Protein AF-A0A182QW15-F1 (afdb_monomer)

Secondary structure (DSSP, 8-state):
-----------------S-------EEE-TTT--EEEHHHHHHHHHH-TT-EEE-TT----EEEHHHHHHHHTT-HHHHSGGG-------------------HHHHHHHHHHHHHHHHHHHHHHHHHHHHHHHHHHHHHHHHHHHHHHHHS-------------SSSSS-SSSTTTTTS-HHHHHHHHHHHHHHHHHHHHHHHHHHHHHHHHHHHHHHHHHHT-

Mean predicted aligned error: 21.64 Å

Radius of gyration: 32.63 Å; Cα contacts (8 Å, |Δi|>4): 74; chains: 1; bounding box: 70×58×100 Å

Nearest PDB structures (foldseek):
  3hcs-assembly1_A  TM=8.645E-01  e=3.065E-03  Homo sapiens

Organism: NCBI:txid69004

Structure (mmCIF, N/CA/C/O backbone):
data_AF-A0A182QW15-F1
#
_entry.id   AF-A0A182QW15-F1
#
loop_
_atom_site.group_PDB
_atom_site.id
_atom_site.type_symbol
_atom_site.label_atom_id
_atom_site.label_alt_id
_atom_site.label_comp_id
_atom_site.label_asym_id
_atom_site.label_entity_id
_atom_site.label_seq_id
_atom_site.pdbx_PDB_ins_code
_atom_site.Cartn_x
_atom_site.Cartn_y
_atom_site.Cartn_z
_atom_site.occupancy
_atom_site.B_iso_or_equiv
_atom_site.auth_seq_id
_atom_site.auth_comp_id
_atom_site.auth_asym_id
_atom_site.auth_atom_id
_atom_site.pdbx_PDB_model_num
ATOM 1 N N . LEU A 1 1 ? -34.050 8.308 -28.182 1.00 43.59 1 LEU A N 1
ATOM 2 C CA . LEU A 1 1 ? -34.387 6.881 -28.372 1.00 43.59 1 LEU A CA 1
ATOM 3 C C . LEU A 1 1 ? -33.187 6.231 -29.040 1.00 43.59 1 LEU A C 1
ATOM 5 O O . LEU A 1 1 ? -33.182 6.097 -30.246 1.00 43.59 1 LEU A O 1
ATOM 9 N N . GLU A 1 2 ? -32.155 5.918 -28.262 1.00 40.81 2 GLU A N 1
ATOM 10 C CA . GLU A 1 2 ? -31.030 5.077 -28.683 1.00 40.81 2 GLU A CA 1
ATOM 11 C C . GLU A 1 2 ? -30.568 4.335 -27.427 1.00 40.81 2 GLU A C 1
ATOM 13 O O . GLU A 1 2 ? -30.404 4.919 -26.355 1.00 40.81 2 GLU A O 1
ATOM 18 N N . THR A 1 3 ? -30.573 3.016 -27.539 1.00 41.28 3 THR A N 1
ATOM 19 C CA . THR A 1 3 ? -30.585 2.038 -26.456 1.00 41.28 3 THR A CA 1
ATOM 20 C C . THR A 1 3 ? -29.193 1.813 -25.883 1.00 41.28 3 THR A C 1
ATOM 22 O O . THR A 1 3 ? -28.244 1.563 -26.619 1.00 41.28 3 THR A O 1
ATOM 25 N N . MET A 1 4 ? -29.091 1.854 -24.553 1.00 36.53 4 MET A N 1
ATOM 26 C CA . MET A 1 4 ? -27.921 1.393 -23.813 1.00 36.53 4 MET A CA 1
ATOM 27 C C . MET A 1 4 ? -27.822 -0.132 -23.900 1.00 36.53 4 MET A C 1
ATOM 29 O O . MET A 1 4 ? -28.670 -0.843 -23.364 1.00 36.53 4 MET A O 1
ATOM 33 N N . GLU A 1 5 ? -26.780 -0.634 -24.555 1.00 36.78 5 GLU A N 1
ATOM 34 C CA . GLU A 1 5 ? -26.415 -2.047 -24.508 1.00 36.78 5 GLU A CA 1
ATOM 35 C C . GLU A 1 5 ? -25.713 -2.339 -23.177 1.00 36.78 5 GLU A C 1
ATOM 37 O O . GLU A 1 5 ? -24.543 -2.022 -22.954 1.00 36.78 5 GLU A O 1
ATOM 42 N N . THR A 1 6 ? -26.456 -2.932 -22.248 1.00 36.84 6 THR A N 1
ATOM 43 C CA . THR A 1 6 ? -25.911 -3.500 -21.016 1.00 36.84 6 THR A CA 1
ATOM 44 C C . THR A 1 6 ? -25.122 -4.765 -21.345 1.00 36.84 6 THR A C 1
ATOM 46 O O . THR A 1 6 ? -25.703 -5.818 -21.612 1.00 36.84 6 THR A O 1
ATOM 49 N N . SER A 1 7 ? -23.793 -4.658 -21.300 1.00 36.75 7 SER A N 1
ATOM 50 C CA . SER A 1 7 ? -22.865 -5.791 -21.337 1.00 36.75 7 SER A CA 1
ATOM 51 C C . SER A 1 7 ? -23.096 -6.682 -20.112 1.00 36.75 7 SER A C 1
ATOM 53 O O . SER A 1 7 ? -22.694 -6.370 -18.989 1.00 36.75 7 SER A O 1
ATOM 55 N N . THR A 1 8 ? -23.807 -7.784 -20.326 1.00 37.28 8 THR A N 1
ATOM 56 C CA . THR A 1 8 ? -24.027 -8.840 -19.341 1.00 37.28 8 THR A CA 1
ATOM 57 C C . THR A 1 8 ? -22.783 -9.722 -19.296 1.00 37.28 8 THR A C 1
ATOM 59 O O . THR A 1 8 ? -22.543 -10.560 -20.163 1.00 37.28 8 THR A O 1
ATOM 62 N N . HIS A 1 9 ? -21.952 -9.535 -18.270 1.00 43.28 9 HIS A N 1
ATOM 63 C CA . HIS A 1 9 ? -20.885 -10.482 -17.969 1.00 43.28 9 HIS A CA 1
ATOM 64 C C . HIS A 1 9 ? -21.505 -11.798 -17.482 1.00 43.28 9 HIS A C 1
ATOM 66 O O . HIS A 1 9 ? -21.965 -11.910 -16.347 1.00 43.28 9 HIS A O 1
ATOM 72 N N . ASN A 1 10 ? -21.522 -12.786 -18.378 1.00 37.72 10 ASN A N 1
ATOM 73 C CA . ASN A 1 10 ? -21.814 -14.186 -18.090 1.00 37.72 10 ASN A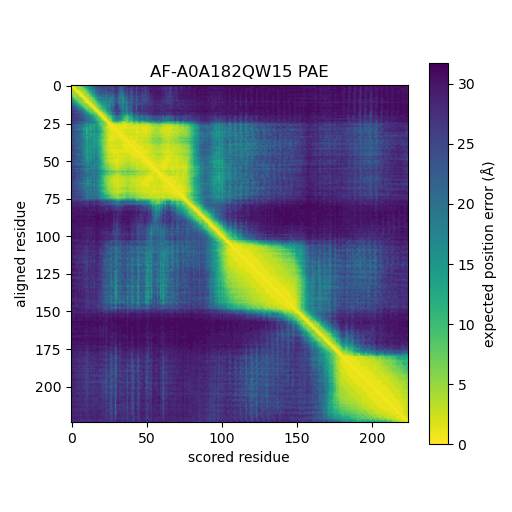 CA 1
ATOM 74 C C . ASN A 1 10 ? -20.911 -14.689 -16.954 1.00 37.72 10 ASN A C 1
ATOM 76 O O . ASN A 1 10 ? -19.707 -14.861 -17.140 1.00 37.72 10 ASN A O 1
ATOM 80 N N . ILE A 1 11 ? -21.502 -14.953 -15.791 1.00 40.12 11 ILE A N 1
ATOM 81 C CA . ILE A 1 11 ? -20.889 -15.751 -14.727 1.00 40.12 11 ILE A CA 1
ATOM 82 C C . ILE A 1 11 ? -21.159 -17.223 -15.080 1.00 40.12 11 ILE A C 1
ATOM 84 O O . ILE A 1 11 ? -22.330 -17.612 -15.130 1.00 40.12 11 ILE A O 1
ATOM 88 N N . PRO A 1 12 ? -20.140 -18.066 -15.335 1.00 45.94 12 PRO A N 1
ATOM 89 C CA . PRO A 1 12 ? -20.365 -19.479 -15.613 1.00 45.94 12 PRO A CA 1
ATOM 90 C C . PRO A 1 12 ? -20.886 -20.188 -14.358 1.00 45.94 12 PRO A C 1
ATOM 92 O O . PRO A 1 12 ? -20.160 -20.399 -13.388 1.00 45.94 12 PRO A O 1
ATOM 95 N N . SER A 1 13 ? -22.164 -20.562 -14.381 1.00 44.56 13 SER A N 1
ATOM 96 C CA . SER A 1 13 ? -22.785 -21.419 -13.375 1.00 44.56 13 SER A CA 1
ATOM 97 C C . SER A 1 13 ? -22.415 -22.875 -13.677 1.00 44.56 13 SER A C 1
ATOM 99 O O . SER A 1 13 ? -23.042 -23.527 -14.513 1.00 44.56 13 SER A O 1
ATOM 101 N N . HIS A 1 14 ? -21.352 -23.384 -13.047 1.00 56.25 14 HIS A N 1
ATOM 102 C CA . HIS A 1 14 ? -21.016 -24.805 -13.121 1.00 56.25 14 HIS A CA 1
ATOM 103 C C . HIS A 1 14 ? -21.734 -25.594 -12.024 1.00 56.25 14 HIS A C 1
ATOM 105 O O . HIS A 1 14 ? -21.627 -25.306 -10.833 1.00 56.25 14 HIS A O 1
ATOM 111 N N . ARG A 1 15 ? -22.488 -26.594 -12.496 1.00 41.44 15 ARG A N 1
ATOM 112 C CA . ARG A 1 15 ? -23.269 -27.576 -11.743 1.00 41.44 15 ARG A CA 1
ATOM 113 C C . ARG A 1 15 ? -22.432 -28.241 -10.651 1.00 41.44 15 ARG A C 1
ATOM 115 O O . ARG A 1 15 ? -21.338 -28.733 -10.908 1.00 41.44 15 ARG A O 1
ATOM 122 N N . LEU A 1 16 ? -23.016 -28.301 -9.459 1.00 52.97 16 LEU A N 1
ATOM 123 C CA . LEU A 1 16 ? -22.578 -29.135 -8.349 1.00 52.97 16 LEU A CA 1
ATOM 124 C C . LEU A 1 16 ? -22.735 -30.610 -8.749 1.00 52.97 16 LEU A C 1
ATOM 126 O O . LEU A 1 16 ? -23.851 -31.078 -8.968 1.00 52.97 16 LEU A O 1
ATOM 130 N N . SER A 1 17 ? -21.616 -31.321 -8.854 1.00 44.78 17 SER A N 1
ATOM 131 C CA . SER A 1 17 ? -21.550 -32.783 -8.905 1.00 44.78 17 SER A CA 1
ATOM 132 C C . SER A 1 17 ? -20.588 -33.271 -7.824 1.00 44.78 17 SER A C 1
ATOM 134 O O . SER A 1 17 ? -19.537 -32.666 -7.604 1.00 44.78 17 SER A O 1
ATOM 136 N N . ASP A 1 18 ? -21.004 -34.337 -7.151 1.00 49.22 18 ASP A N 1
ATOM 137 C CA . ASP A 1 18 ? -20.510 -34.869 -5.884 1.00 49.22 18 ASP A CA 1
ATOM 138 C C . ASP A 1 18 ? -18.988 -35.050 -5.760 1.00 49.22 18 ASP A C 1
ATOM 140 O O . ASP A 1 18 ? -18.319 -35.573 -6.649 1.00 49.22 18 ASP A O 1
ATOM 144 N N . GLY A 1 19 ? -18.458 -34.657 -4.591 1.00 48.75 19 GLY A N 1
ATOM 145 C CA . GLY A 1 19 ? -17.054 -34.828 -4.193 1.00 48.75 19 GLY A CA 1
ATOM 146 C C . GLY A 1 19 ? -16.368 -33.528 -3.765 1.00 48.75 19 GLY A C 1
ATOM 147 O O . GLY A 1 19 ? -15.362 -33.129 -4.349 1.00 48.75 19 GLY A O 1
ATOM 148 N N . CYS A 1 20 ? -16.905 -32.836 -2.754 1.00 46.22 20 CYS A N 1
ATOM 149 C CA . CYS A 1 20 ? -16.480 -31.487 -2.363 1.00 46.22 20 CYS A CA 1
ATOM 150 C C . CYS A 1 20 ? -15.097 -31.453 -1.667 1.00 46.22 20 CYS A C 1
ATOM 152 O O . CYS A 1 20 ? -14.990 -31.267 -0.456 1.00 46.22 20 CYS A O 1
ATOM 154 N N . ARG A 1 21 ? -14.008 -31.593 -2.435 1.00 50.50 21 ARG A N 1
ATOM 155 C CA . ARG A 1 21 ? -12.741 -30.916 -2.116 1.00 50.50 21 ARG A CA 1
ATOM 156 C C . ARG A 1 21 ? -12.822 -29.530 -2.731 1.00 50.50 21 ARG A C 1
ATOM 158 O O . ARG A 1 21 ? -12.632 -29.373 -3.934 1.00 50.50 21 ARG A O 1
ATOM 165 N N . VAL A 1 22 ? -13.122 -28.533 -1.909 1.00 56.75 22 VAL A N 1
ATOM 166 C CA . VAL A 1 22 ? -13.178 -27.142 -2.348 1.00 56.75 22 VAL A CA 1
ATOM 167 C C . VAL A 1 22 ? -11.775 -26.707 -2.797 1.00 56.75 22 VAL A C 1
ATOM 169 O O . VAL A 1 22 ? -10.929 -26.361 -1.975 1.00 56.75 22 VAL A O 1
ATOM 172 N N . LYS A 1 23 ? -11.487 -26.746 -4.102 1.00 60.97 23 LYS A N 1
ATOM 173 C CA . LYS A 1 23 ? -10.290 -26.107 -4.665 1.00 60.97 23 LYS A CA 1
ATOM 174 C C . LYS A 1 23 ? -10.562 -24.606 -4.785 1.00 60.97 23 LYS A C 1
ATOM 176 O O . LYS A 1 23 ? -10.898 -24.109 -5.850 1.00 60.97 23 LYS A O 1
ATOM 181 N N . LEU A 1 24 ? -10.440 -23.907 -3.659 1.00 62.19 24 LEU A N 1
ATOM 182 C CA . LEU A 1 24 ? -10.554 -22.446 -3.515 1.00 62.19 24 LEU A CA 1
ATOM 183 C C . LEU A 1 24 ? -9.311 -21.680 -4.015 1.00 62.19 24 LEU A C 1
ATOM 185 O O . LEU A 1 24 ? -9.082 -20.551 -3.603 1.00 62.19 24 LEU A O 1
ATOM 189 N N . SER A 1 25 ? -8.477 -22.257 -4.880 1.00 79.62 25 SER A N 1
ATOM 190 C CA . SER A 1 25 ? -7.201 -21.641 -5.278 1.00 79.62 25 SER A CA 1
ATOM 191 C C . SER A 1 25 ? -7.318 -20.761 -6.528 1.00 79.62 25 SER A C 1
ATOM 193 O O . SER A 1 25 ? -6.382 -20.710 -7.326 1.00 79.62 25 SER A O 1
ATOM 195 N N . GLN A 1 26 ? -8.473 -20.125 -6.746 1.00 88.62 26 GLN A N 1
ATOM 196 C CA . GLN A 1 26 ? -8.621 -19.124 -7.801 1.00 88.62 26 GLN A CA 1
ATOM 197 C C . GLN A 1 26 ? -8.432 -17.727 -7.219 1.00 88.62 26 GLN A C 1
ATOM 199 O O . GLN A 1 26 ? -9.054 -17.358 -6.224 1.00 88.62 26 GLN A O 1
ATOM 204 N N . ILE A 1 27 ? -7.564 -16.953 -7.858 1.00 93.12 27 ILE A N 1
ATOM 205 C CA . ILE A 1 27 ? -7.176 -15.603 -7.465 1.00 93.12 27 ILE A CA 1
ATOM 206 C C . ILE A 1 27 ? -7.552 -14.661 -8.611 1.00 93.12 27 ILE A C 1
ATOM 208 O O . ILE A 1 27 ? -7.305 -14.950 -9.784 1.00 93.12 27 ILE A O 1
ATOM 212 N N . SER A 1 28 ? -8.159 -13.521 -8.286 1.00 94.69 28 SER A N 1
ATOM 213 C CA . SER A 1 28 ? -8.429 -12.467 -9.264 1.00 94.69 28 SER A CA 1
ATOM 214 C C . SER A 1 28 ? -7.183 -11.606 -9.485 1.00 94.69 28 SER A C 1
ATOM 216 O O . SER A 1 28 ? -6.588 -11.117 -8.521 1.00 94.69 28 SER A O 1
ATOM 218 N N . CYS A 1 29 ? -6.821 -11.337 -10.736 1.00 95.81 29 CYS A N 1
ATOM 219 C CA . CYS A 1 29 ? -5.790 -10.357 -11.055 1.00 95.81 29 CYS A CA 1
ATOM 220 C C . CYS A 1 29 ? -6.224 -8.955 -10.605 1.00 95.81 29 CYS A C 1
ATOM 222 O O . CYS A 1 29 ? -7.269 -8.458 -11.018 1.00 95.81 29 CYS A O 1
ATOM 224 N N . TYR A 1 30 ? -5.381 -8.275 -9.829 1.00 95.69 30 TYR A N 1
ATOM 225 C CA . TYR A 1 30 ? -5.651 -6.918 -9.343 1.00 95.69 30 TYR A CA 1
ATOM 226 C C . TYR A 1 30 ? -5.560 -5.831 -10.431 1.00 95.69 30 TYR A C 1
ATOM 228 O O . TYR A 1 30 ? -5.934 -4.690 -10.178 1.00 95.69 30 TYR A O 1
ATOM 236 N N . LEU A 1 31 ? -5.059 -6.164 -11.628 1.00 95.25 31 LEU A N 1
ATOM 237 C CA . LEU A 1 31 ? -4.937 -5.234 -12.758 1.00 95.25 31 LEU A CA 1
ATOM 238 C C . LEU A 1 31 ? -6.118 -5.331 -13.730 1.00 95.25 31 LEU A C 1
ATOM 240 O O . LEU A 1 31 ? -6.631 -4.307 -14.163 1.00 95.25 31 LEU A O 1
ATOM 244 N N . CYS A 1 32 ? -6.532 -6.550 -14.093 1.00 95.75 32 CYS A N 1
ATOM 245 C CA . CYS A 1 32 ? -7.551 -6.778 -15.127 1.00 95.75 32 CYS A CA 1
ATOM 246 C C . CYS A 1 32 ? -8.800 -7.529 -14.643 1.00 95.75 32 CYS A C 1
ATOM 248 O O . CYS A 1 32 ? -9.675 -7.830 -15.450 1.00 95.75 32 CYS A O 1
ATOM 250 N N . SER A 1 33 ? -8.868 -7.879 -13.355 1.00 95.56 33 SER A N 1
ATOM 251 C CA . SER A 1 33 ? -9.986 -8.606 -12.732 1.00 95.56 33 SER A CA 1
ATOM 252 C C . SER A 1 33 ? -10.291 -9.993 -13.317 1.00 95.56 33 SER A C 1
ATOM 254 O O . SER A 1 33 ? -11.286 -10.607 -12.937 1.00 95.56 33 SER A O 1
ATOM 256 N N . ALA A 1 34 ? -9.438 -10.530 -14.196 1.00 93.31 34 ALA A N 1
ATOM 257 C CA . ALA A 1 34 ? -9.536 -11.915 -14.647 1.00 93.31 34 ALA A CA 1
ATOM 258 C C . ALA A 1 34 ? -9.293 -12.879 -13.476 1.00 93.31 34 ALA A C 1
ATOM 260 O O . ALA A 1 34 ? -8.437 -12.619 -12.633 1.00 93.31 34 ALA A O 1
ATOM 261 N N . TRP A 1 35 ? -10.018 -13.994 -13.437 1.00 94.69 35 TRP A N 1
ATOM 262 C CA . TRP A 1 35 ? -9.820 -15.065 -12.458 1.00 94.69 35 TRP A CA 1
ATOM 263 C C . TRP A 1 35 ? -8.870 -16.121 -13.026 1.00 94.69 35 TRP A C 1
ATOM 265 O O . TRP A 1 35 ? -8.999 -16.504 -14.189 1.00 94.69 35 TRP A O 1
ATOM 275 N N . MET A 1 36 ? -7.909 -16.577 -12.226 1.00 94.75 36 MET A N 1
ATOM 276 C CA . MET A 1 36 ? -6.924 -17.591 -12.620 1.00 94.75 36 MET A CA 1
ATOM 277 C C . MET A 1 36 ? -6.519 -18.465 -11.440 1.00 94.75 36 MET A C 1
ATOM 279 O O . MET A 1 36 ? -6.704 -18.083 -10.287 1.00 94.75 36 MET A O 1
ATOM 283 N N . ASP A 1 37 ? -5.948 -19.629 -11.732 1.00 94.50 37 ASP A N 1
ATOM 284 C CA . ASP A 1 37 ? -5.376 -20.488 -10.702 1.00 94.50 37 ASP A CA 1
ATOM 285 C C . ASP A 1 37 ? -4.124 -19.839 -10.094 1.00 94.50 37 ASP A C 1
ATOM 287 O O . ASP A 1 37 ? -3.359 -19.167 -10.785 1.00 94.50 37 ASP A O 1
ATOM 291 N N . GLU A 1 38 ? -3.869 -20.101 -8.812 1.00 92.00 38 GLU A N 1
ATOM 292 C CA . GLU A 1 38 ? -2.704 -19.597 -8.067 1.00 92.00 38 GLU A CA 1
ATOM 293 C C . GLU A 1 38 ? -1.363 -19.812 -8.796 1.00 92.00 38 GLU A C 1
ATOM 295 O O . GLU A 1 38 ? -0.534 -18.906 -8.859 1.00 92.00 38 GLU A O 1
ATOM 300 N N . LYS A 1 39 ? -1.184 -20.973 -9.439 1.00 93.19 39 LYS A N 1
ATOM 301 C CA . LYS A 1 39 ? 0.007 -21.315 -10.243 1.00 93.19 39 LYS A CA 1
ATOM 302 C C . LYS A 1 39 ? 0.207 -20.424 -11.480 1.00 93.19 39 LYS A C 1
ATOM 304 O O . LYS A 1 39 ? 1.328 -20.293 -11.963 1.00 93.19 39 LYS A O 1
ATOM 309 N N . ASP A 1 40 ? -0.870 -19.841 -12.001 1.00 94.88 40 ASP A N 1
ATOM 310 C CA . ASP A 1 40 ? -0.872 -19.062 -13.240 1.00 94.88 40 ASP A CA 1
ATOM 311 C C . ASP A 1 40 ? -0.833 -17.549 -12.976 1.00 94.88 40 ASP A C 1
ATOM 313 O O . ASP A 1 40 ? -0.613 -16.778 -13.912 1.00 94.88 40 ASP A O 1
ATOM 317 N N . VAL A 1 41 ? -0.988 -17.114 -11.715 1.00 94.31 41 VAL A N 1
ATOM 318 C CA . VAL A 1 41 ? -0.987 -15.692 -11.325 1.00 94.31 41 VAL A CA 1
ATOM 319 C C . VAL A 1 41 ? 0.296 -14.995 -11.763 1.00 94.31 41 VAL A C 1
ATOM 321 O O . VAL A 1 41 ? 0.232 -13.954 -12.411 1.00 94.31 41 VAL A O 1
ATOM 324 N N . GLU A 1 42 ? 1.460 -15.575 -11.473 1.00 95.50 42 GLU A N 1
ATOM 325 C CA . GLU A 1 42 ? 2.754 -14.967 -11.808 1.00 95.50 42 GLU A CA 1
ATOM 326 C C . GLU A 1 42 ? 2.924 -14.811 -13.329 1.00 95.50 42 GLU A C 1
ATOM 328 O O . GLU A 1 42 ? 3.214 -13.727 -13.842 1.00 95.50 42 GLU A O 1
ATOM 333 N N . LYS A 1 43 ? 2.622 -15.875 -14.083 1.00 96.56 43 LYS A N 1
ATOM 334 C CA . LYS A 1 43 ? 2.668 -15.872 -15.553 1.00 96.56 43 LYS A CA 1
ATOM 335 C C . LYS A 1 43 ? 1.686 -14.861 -16.154 1.00 96.56 43 LYS A C 1
ATOM 337 O O . LYS A 1 43 ? 1.992 -14.194 -17.151 1.00 96.56 43 LYS A O 1
ATOM 342 N N . HIS A 1 44 ? 0.506 -14.729 -15.554 1.00 96.62 44 HIS A N 1
ATOM 343 C CA . HIS A 1 44 ? -0.464 -13.724 -15.953 1.00 96.62 44 HIS A CA 1
ATOM 344 C C . HIS A 1 44 ? 0.043 -12.311 -15.663 1.00 96.62 44 HIS A C 1
ATOM 346 O O . HIS A 1 44 ? -0.029 -11.475 -16.555 1.00 96.62 44 HIS A O 1
ATOM 352 N N . LEU A 1 45 ? 0.582 -12.018 -14.474 1.00 95.31 45 LEU A N 1
ATOM 353 C CA . LEU A 1 45 ? 1.081 -10.677 -14.134 1.00 95.31 45 LEU A CA 1
ATOM 354 C C . LEU A 1 45 ? 2.187 -10.222 -15.092 1.00 95.31 45 LEU A C 1
ATOM 356 O O . LEU A 1 45 ? 2.157 -9.085 -15.571 1.00 95.31 45 LEU A O 1
ATOM 360 N N . GLN A 1 46 ? 3.080 -11.135 -15.479 1.00 95.06 46 GLN A N 1
ATOM 361 C CA . GLN A 1 46 ? 4.127 -10.863 -16.466 1.00 95.06 46 GLN A CA 1
ATOM 362 C C . GLN A 1 46 ? 3.563 -10.468 -17.837 1.00 95.06 46 GLN A C 1
ATOM 364 O O . GLN A 1 46 ? 4.119 -9.590 -18.496 1.00 95.06 46 GLN A O 1
ATOM 369 N N . SER A 1 47 ? 2.428 -11.041 -18.251 1.00 94.69 47 SER A N 1
ATOM 370 C CA . SER A 1 47 ? 1.810 -10.847 -19.576 1.00 94.69 47 SER A CA 1
ATOM 371 C C . SER A 1 47 ? 0.498 -10.042 -19.561 1.00 94.69 47 SER A C 1
ATOM 373 O O . SER A 1 47 ? -0.113 -9.821 -20.609 1.00 94.69 47 SER A O 1
ATOM 375 N N . CYS A 1 48 ? 0.097 -9.517 -18.399 1.00 96.94 48 CYS A N 1
ATOM 376 C CA . CYS A 1 48 ? -1.171 -8.823 -18.207 1.00 96.94 48 CYS A CA 1
ATOM 377 C C . CYS A 1 48 ? -1.280 -7.601 -19.127 1.00 96.94 48 CYS A C 1
ATOM 379 O O . CYS A 1 48 ? -0.367 -6.777 -19.225 1.00 96.94 48 CYS A O 1
ATOM 381 N N . ARG A 1 49 ? -2.413 -7.482 -19.817 1.00 95.31 49 ARG A N 1
ATOM 382 C CA . ARG A 1 49 ? -2.672 -6.417 -20.797 1.00 95.31 49 ARG A CA 1
ATOM 383 C C . ARG A 1 49 ? -2.873 -5.042 -20.158 1.00 95.31 49 ARG A C 1
ATOM 385 O O . ARG A 1 49 ? -2.564 -4.034 -20.788 1.00 95.31 49 ARG A O 1
ATOM 392 N N . GLU A 1 50 ? -3.346 -5.024 -18.915 1.00 96.62 50 GLU A N 1
ATOM 393 C CA . GLU A 1 50 ? -3.584 -3.809 -18.124 1.00 96.62 50 GLU A CA 1
ATOM 394 C C . GLU A 1 50 ? -2.346 -3.358 -17.334 1.00 96.62 50 GLU A C 1
ATOM 396 O O . GLU A 1 50 ? -2.350 -2.292 -16.720 1.00 96.62 50 GLU A O 1
ATOM 401 N N . HIS A 1 51 ? -1.261 -4.142 -17.350 1.00 95.56 51 HIS A N 1
ATOM 402 C CA . HIS A 1 51 ? -0.005 -3.735 -16.732 1.00 95.56 51 HIS A CA 1
ATOM 403 C C . HIS A 1 51 ? 0.532 -2.467 -17.408 1.00 95.56 51 HIS A C 1
ATOM 405 O O . HIS A 1 51 ? 0.660 -2.420 -18.635 1.00 95.56 51 HIS A O 1
ATOM 411 N N . ARG A 1 52 ? 0.832 -1.438 -16.607 1.00 94.62 52 ARG A N 1
ATOM 412 C CA . ARG A 1 52 ? 1.361 -0.159 -17.09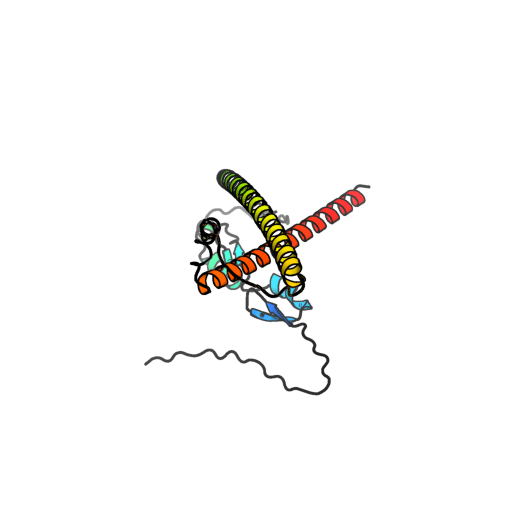0 1.00 94.62 52 ARG A CA 1
ATOM 413 C C . ARG A 1 52 ? 2.878 -0.213 -17.181 1.00 94.62 52 ARG A C 1
ATOM 415 O O . ARG A 1 52 ? 3.547 -0.464 -16.185 1.00 94.62 52 ARG A O 1
ATOM 422 N N . THR A 1 53 ? 3.405 0.086 -18.359 1.00 93.00 53 THR A N 1
ATOM 423 C CA . THR A 1 53 ? 4.842 0.176 -18.623 1.00 93.00 53 THR A CA 1
ATOM 424 C C . THR A 1 53 ? 5.206 1.577 -19.088 1.00 93.00 53 THR A C 1
ATOM 426 O O . THR A 1 53 ? 4.377 2.291 -19.656 1.00 93.00 53 THR A O 1
ATOM 429 N N . VAL A 1 54 ? 6.456 1.973 -18.864 1.00 91.19 54 VAL A N 1
ATOM 430 C CA . VAL A 1 54 ? 6.994 3.228 -19.401 1.00 91.19 54 VAL A CA 1
ATOM 431 C C . VAL A 1 54 ? 7.101 3.118 -20.924 1.00 91.19 54 VAL A C 1
ATOM 433 O O . VAL A 1 54 ? 7.440 2.055 -21.449 1.00 91.19 54 VAL A O 1
ATOM 436 N N . CYS A 1 55 ? 6.797 4.202 -21.638 1.00 90.12 55 CYS A N 1
ATOM 437 C CA . CYS A 1 55 ? 6.985 4.262 -23.085 1.00 90.12 55 CYS A CA 1
ATOM 438 C C . CYS A 1 55 ? 8.454 3.986 -23.471 1.00 90.12 55 CYS A C 1
ATOM 440 O O . CYS A 1 55 ? 9.346 4.652 -22.937 1.00 90.12 55 CYS A O 1
ATOM 442 N N . PRO A 1 56 ? 8.731 3.080 -24.431 1.00 89.62 56 PRO A N 1
ATOM 443 C CA . PRO A 1 56 ? 10.096 2.782 -24.869 1.00 89.62 56 PRO A CA 1
ATOM 444 C C . PRO A 1 56 ? 10.787 3.971 -25.551 1.00 89.62 56 PRO A C 1
ATOM 446 O O . PRO A 1 56 ? 12.010 4.043 -25.536 1.00 89.62 56 PRO A O 1
ATOM 449 N N . ASN A 1 57 ? 10.021 4.922 -26.093 1.00 85.31 57 ASN A N 1
ATOM 450 C CA . ASN A 1 57 ? 10.553 6.133 -26.726 1.00 85.31 57 ASN A CA 1
ATOM 451 C C . ASN A 1 57 ? 10.940 7.218 -25.703 1.00 85.31 57 ASN A C 1
ATOM 453 O O . ASN A 1 57 ? 11.324 8.311 -26.091 1.00 85.31 57 ASN A O 1
ATOM 457 N N . GLY A 1 58 ? 10.794 6.964 -24.397 1.00 84.88 58 GLY A N 1
ATOM 458 C CA . GLY A 1 58 ? 11.259 7.893 -23.365 1.00 84.88 58 GLY A CA 1
ATOM 459 C C . GLY A 1 58 ? 10.367 9.114 -23.109 1.00 84.88 58 GLY A C 1
ATOM 460 O O . GLY A 1 58 ? 10.755 9.973 -22.329 1.00 84.88 58 GLY A O 1
ATOM 461 N N . CYS A 1 59 ? 9.144 9.176 -23.649 1.00 86.94 59 CYS A N 1
ATOM 462 C CA . CYS A 1 59 ? 8.219 10.307 -23.439 1.00 86.94 59 CYS A CA 1
ATOM 463 C C . CYS A 1 59 ? 7.671 10.468 -22.008 1.00 86.94 59 CYS A C 1
ATOM 465 O O . CYS A 1 59 ? 6.802 11.302 -21.764 1.00 86.94 59 CYS A O 1
ATOM 467 N N . GLY A 1 60 ? 8.103 9.628 -21.063 1.00 86.31 60 GLY A N 1
ATOM 468 C CA . GLY A 1 60 ? 7.683 9.675 -19.658 1.00 86.31 60 GLY A CA 1
ATOM 469 C C . GLY A 1 60 ? 6.258 9.182 -19.376 1.00 86.31 60 GLY A C 1
ATOM 470 O O . GLY A 1 60 ? 5.848 9.146 -18.218 1.00 86.31 60 GLY A O 1
ATOM 471 N N . SER A 1 61 ? 5.496 8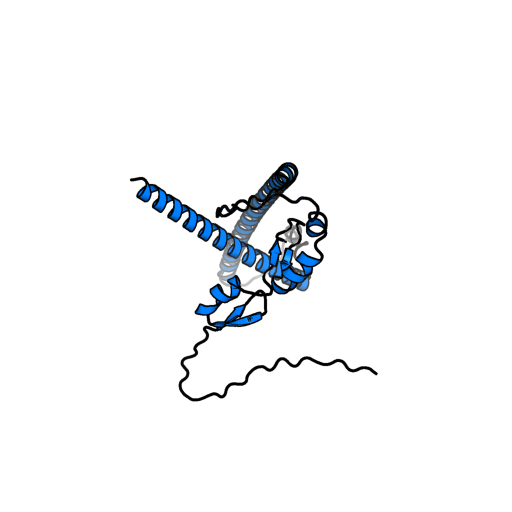.771 -20.395 1.00 89.44 61 SER A N 1
ATOM 472 C CA . SER A 1 61 ? 4.129 8.262 -20.216 1.00 89.44 61 SER A CA 1
ATOM 473 C C . SER A 1 61 ? 4.105 6.809 -19.715 1.00 89.44 61 SER A C 1
ATOM 475 O O . SER A 1 61 ? 4.854 5.963 -20.207 1.00 89.44 61 SER A O 1
ATOM 477 N N . PHE A 1 62 ? 3.192 6.510 -18.781 1.00 93.88 62 PHE A N 1
ATOM 478 C CA . PHE A 1 62 ? 2.877 5.153 -18.310 1.00 93.88 62 PHE A CA 1
ATOM 479 C C . PHE A 1 62 ? 1.632 4.614 -19.017 1.00 93.88 62 PHE A C 1
ATOM 481 O O . PHE A 1 62 ? 0.503 5.004 -18.697 1.00 93.88 62 PHE A O 1
ATOM 488 N N . ILE A 1 63 ? 1.832 3.694 -19.956 1.00 94.00 63 ILE A N 1
ATOM 489 C CA . ILE A 1 63 ? 0.781 3.200 -20.852 1.00 94.00 63 ILE A CA 1
ATOM 490 C C . ILE A 1 63 ? 0.479 1.741 -20.522 1.00 94.00 63 ILE A C 1
ATOM 492 O O . ILE A 1 63 ? 1.390 0.960 -20.244 1.00 9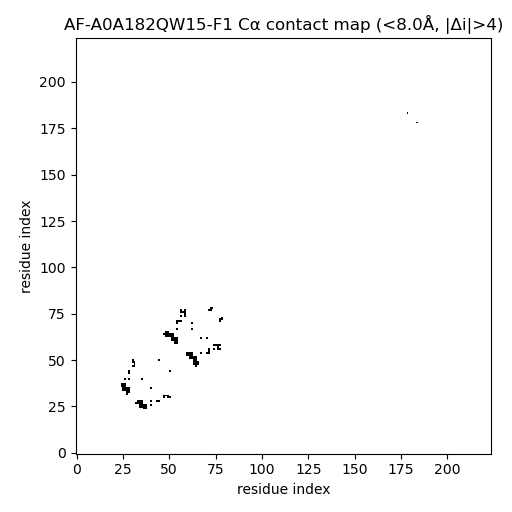4.00 63 ILE A O 1
ATOM 496 N N . ALA A 1 64 ? -0.801 1.362 -20.540 1.00 96.06 64 ALA A N 1
ATOM 497 C CA . ALA A 1 64 ? -1.184 -0.040 -20.429 1.00 96.06 64 ALA A CA 1
ATOM 498 C C . ALA A 1 64 ? -0.606 -0.826 -21.613 1.00 96.06 64 ALA A C 1
ATOM 500 O O . ALA A 1 64 ? -0.653 -0.363 -22.752 1.00 96.06 64 ALA A O 1
ATOM 501 N N . ARG A 1 65 ? -0.099 -2.038 -21.384 1.00 94.25 65 ARG A N 1
ATOM 502 C CA . ARG A 1 65 ? 0.531 -2.852 -22.437 1.00 94.25 65 ARG A CA 1
ATOM 503 C C . ARG A 1 65 ? -0.350 -3.012 -23.684 1.00 94.25 65 ARG A C 1
ATOM 505 O O . ARG A 1 65 ? 0.168 -2.990 -24.797 1.00 94.25 65 ARG A O 1
ATOM 512 N N . LYS A 1 66 ? -1.673 -3.120 -23.511 1.00 95.31 66 LYS A N 1
ATOM 513 C CA . LYS A 1 66 ? -2.646 -3.199 -24.618 1.00 95.31 66 LYS A CA 1
ATOM 514 C C . LYS A 1 66 ? -2.659 -1.954 -25.522 1.00 95.31 66 LYS A C 1
ATOM 516 O O . LYS A 1 66 ? -2.934 -2.066 -26.710 1.00 95.31 66 LYS A O 1
ATOM 521 N N . GLU A 1 67 ? -2.346 -0.787 -24.966 1.00 94.69 67 GLU A N 1
ATOM 522 C CA . GLU A 1 67 ? -2.348 0.514 -25.646 1.00 94.69 67 GLU A CA 1
ATOM 523 C C . GLU A 1 67 ? -0.943 0.936 -26.087 1.00 94.69 67 GLU A C 1
ATOM 525 O O . GLU A 1 67 ? -0.797 1.915 -26.816 1.00 94.69 67 GLU A O 1
ATOM 530 N N . LEU A 1 68 ? 0.095 0.195 -25.682 1.00 93.25 68 LEU A N 1
ATOM 531 C CA . LEU A 1 68 ? 1.485 0.566 -25.925 1.00 93.25 68 LEU A CA 1
ATOM 532 C C . LEU A 1 68 ? 1.785 0.720 -27.418 1.00 93.25 68 LEU A C 1
ATOM 534 O O . LEU A 1 68 ? 2.362 1.722 -27.810 1.00 93.25 68 LEU A O 1
ATOM 538 N N . GLN A 1 69 ? 1.328 -0.213 -28.256 1.00 91.50 69 GLN A N 1
ATOM 539 C CA . GLN A 1 69 ? 1.529 -0.148 -29.711 1.00 91.50 69 GLN A CA 1
ATOM 540 C C . GLN A 1 69 ? 0.876 1.094 -30.337 1.00 91.50 69 GLN A C 1
ATOM 542 O O . GLN A 1 69 ? 1.480 1.781 -31.157 1.00 91.50 69 GLN A O 1
ATOM 547 N N . LEU A 1 70 ? -0.350 1.420 -29.915 1.00 92.69 70 LEU A N 1
ATOM 548 C CA . LEU A 1 70 ? -1.058 2.612 -30.387 1.00 92.69 70 LEU A CA 1
ATOM 549 C C . LEU A 1 70 ? -0.355 3.893 -29.941 1.00 92.69 70 LEU A C 1
ATOM 551 O O . LEU A 1 70 ? -0.228 4.828 -30.731 1.00 92.69 70 LEU A O 1
ATOM 555 N N . HIS A 1 71 ? 0.116 3.921 -28.693 1.00 92.62 71 HIS A N 1
ATOM 556 C CA . HIS A 1 71 ? 0.890 5.036 -28.176 1.00 92.62 71 HIS A CA 1
ATOM 557 C C . HIS A 1 71 ? 2.212 5.192 -28.926 1.00 92.62 71 HIS A C 1
ATOM 559 O O 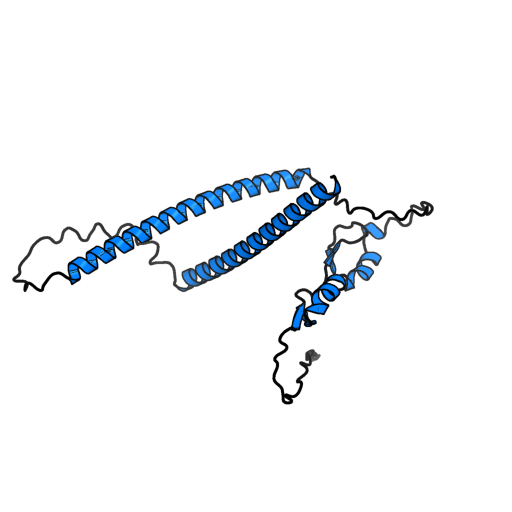. HIS A 1 71 ? 2.504 6.293 -29.364 1.00 92.62 71 HIS A O 1
ATOM 565 N N . THR A 1 72 ? 2.997 4.127 -29.115 1.00 88.69 72 THR A N 1
ATOM 566 C CA . THR A 1 72 ? 4.299 4.187 -29.801 1.00 88.69 72 THR A CA 1
ATOM 567 C C . THR A 1 72 ? 4.169 4.797 -31.197 1.00 88.69 72 THR A C 1
ATOM 569 O O . THR A 1 72 ? 4.978 5.647 -31.557 1.00 88.69 72 THR A O 1
ATOM 572 N N . ASN A 1 73 ? 3.103 4.466 -31.933 1.00 86.88 73 ASN A N 1
ATOM 573 C CA . ASN A 1 73 ? 2.820 5.029 -33.259 1.00 86.88 73 ASN A CA 1
ATOM 574 C C . ASN A 1 73 ? 2.429 6.516 -33.250 1.00 86.88 73 ASN A C 1
ATOM 576 O O . ASN A 1 73 ? 2.420 7.148 -34.300 1.00 86.88 73 ASN A O 1
ATOM 580 N N . ARG A 1 74 ? 2.055 7.068 -32.094 1.00 86.25 74 ARG A N 1
ATOM 581 C CA . ARG A 1 74 ? 1.621 8.466 -31.918 1.00 86.25 74 ARG A CA 1
ATOM 582 C C . ARG A 1 74 ? 2.463 9.204 -30.879 1.00 86.25 74 ARG A C 1
ATOM 584 O O . ARG A 1 74 ? 2.078 10.274 -30.417 1.00 86.25 74 ARG A O 1
ATOM 591 N N . CYS A 1 75 ? 3.567 8.599 -30.457 1.00 87.50 75 CYS A N 1
ATOM 592 C CA . CYS A 1 75 ? 4.381 9.111 -29.378 1.00 87.50 75 CYS A CA 1
ATOM 593 C C . CYS A 1 75 ? 5.127 10.341 -29.899 1.00 87.50 75 CYS A C 1
ATOM 595 O O . CYS A 1 75 ? 5.894 10.182 -30.849 1.00 87.50 75 CYS A O 1
ATOM 597 N N . PRO A 1 76 ? 4.963 11.526 -29.285 1.00 79.75 76 PRO A N 1
ATOM 598 C CA . PRO A 1 76 ? 5.606 12.750 -29.760 1.00 79.75 76 PRO A CA 1
ATOM 599 C C . PRO A 1 76 ? 7.134 12.599 -29.815 1.00 79.75 76 PRO A C 1
ATOM 601 O O . PRO A 1 76 ? 7.728 12.837 -30.855 1.00 79.75 76 PRO A O 1
ATOM 604 N N . GLU A 1 77 ? 7.747 12.022 -28.775 1.00 73.88 77 GLU A N 1
ATOM 605 C CA . GLU A 1 77 ? 9.198 11.745 -28.740 1.00 73.88 77 GLU A CA 1
ATOM 606 C C . GLU A 1 77 ? 9.668 10.647 -29.717 1.00 73.88 77 GLU A C 1
ATOM 608 O O . GLU A 1 77 ? 10.859 10.480 -29.938 1.00 73.88 77 GLU A O 1
ATOM 613 N N . GLY A 1 78 ? 8.752 9.851 -30.281 1.00 59.94 78 GLY A N 1
ATOM 614 C CA . GLY A 1 78 ? 9.087 8.790 -31.241 1.00 59.94 78 GLY A CA 1
ATOM 615 C C . GLY A 1 78 ? 8.864 9.181 -32.700 1.00 59.94 78 GLY A C 1
ATOM 616 O O . GLY A 1 78 ? 9.257 8.432 -33.593 1.00 59.94 78 GLY A O 1
ATOM 617 N N . PHE A 1 79 ? 8.200 10.313 -32.949 1.00 55.59 79 PHE A N 1
ATOM 618 C CA . PHE A 1 79 ? 7.813 10.733 -34.295 1.00 55.59 79 PHE A CA 1
ATOM 619 C C . PHE A 1 79 ? 8.909 11.560 -34.987 1.00 55.59 79 PHE A C 1
ATOM 621 O O . PHE A 1 79 ? 9.035 11.491 -36.209 1.00 55.59 79 PHE A O 1
ATOM 628 N N . ASP A 1 80 ? 9.752 12.256 -34.217 1.00 51.09 80 ASP A N 1
ATOM 629 C CA . ASP A 1 80 ? 10.735 13.209 -34.754 1.00 51.09 80 ASP A CA 1
ATOM 630 C C . ASP A 1 80 ? 12.104 12.594 -35.114 1.00 51.09 80 ASP A C 1
ATOM 632 O O . ASP A 1 80 ? 12.907 13.229 -35.801 1.00 51.09 80 ASP A O 1
ATOM 636 N N . ASP A 1 81 ? 12.379 11.338 -34.742 1.00 50.09 81 ASP A N 1
ATOM 637 C CA . ASP A 1 81 ? 13.729 10.753 -34.861 1.00 50.09 81 ASP A CA 1
ATOM 638 C C . ASP A 1 81 ? 13.939 9.846 -36.093 1.00 50.09 81 ASP A C 1
ATOM 640 O O . ASP A 1 81 ? 14.900 9.083 -36.182 1.00 50.09 81 ASP A O 1
ATOM 644 N N . ARG A 1 82 ? 13.076 9.948 -37.114 1.00 50.03 82 ARG A N 1
ATOM 645 C CA . ARG A 1 82 ? 13.279 9.250 -38.404 1.00 50.03 82 ARG A CA 1
ATOM 646 C C . ARG A 1 82 ? 14.323 9.900 -39.322 1.00 50.03 82 ARG A C 1
ATOM 648 O O . ARG A 1 82 ? 14.558 9.389 -40.415 1.00 50.03 82 ARG A O 1
ATOM 655 N N . THR A 1 83 ? 14.990 10.971 -38.886 1.00 47.00 83 THR A N 1
ATOM 656 C CA . THR A 1 83 ? 15.994 11.683 -39.704 1.00 47.00 83 THR A CA 1
ATOM 657 C C . THR A 1 83 ? 17.448 11.418 -39.296 1.00 47.00 83 THR A C 1
ATOM 659 O O . THR A 1 83 ? 18.358 12.006 -39.875 1.00 47.00 83 THR A O 1
ATOM 662 N N . LYS A 1 84 ? 17.722 10.511 -38.350 1.00 45.97 84 LYS A N 1
ATOM 663 C CA . LYS A 1 84 ? 19.101 10.111 -38.018 1.00 45.97 84 LYS A CA 1
ATOM 664 C C . LYS A 1 84 ? 19.318 8.629 -38.288 1.00 45.97 84 LYS A C 1
ATOM 666 O O . LYS A 1 84 ? 19.280 7.789 -37.399 1.00 45.97 84 LYS A O 1
ATOM 671 N N . LEU A 1 85 ? 19.575 8.330 -39.560 1.00 47.06 85 LEU A N 1
ATOM 672 C CA . LEU A 1 85 ? 20.229 7.096 -39.984 1.00 47.06 85 LEU A CA 1
ATOM 673 C C . LEU A 1 85 ? 21.580 6.980 -39.261 1.00 47.06 85 LEU A C 1
ATOM 675 O O . LEU A 1 85 ? 22.515 7.716 -39.570 1.00 47.06 85 LEU A O 1
ATOM 679 N N . ILE A 1 86 ? 21.689 6.047 -38.319 1.00 48.72 86 ILE A N 1
ATOM 680 C CA . ILE A 1 86 ? 22.973 5.490 -37.886 1.00 48.72 86 ILE A CA 1
ATOM 681 C C . ILE A 1 86 ? 22.937 4.006 -38.276 1.00 48.72 86 ILE A C 1
ATOM 683 O O . ILE A 1 86 ? 21.946 3.345 -37.959 1.00 48.72 86 ILE A O 1
ATOM 687 N N . PRO A 1 87 ? 23.949 3.472 -38.989 1.00 45.62 87 PRO A N 1
ATOM 688 C CA . PRO A 1 87 ? 23.938 2.086 -39.435 1.00 45.62 87 PRO A CA 1
ATOM 689 C C . PRO A 1 87 ? 23.984 1.132 -38.245 1.00 45.62 87 PRO A C 1
ATOM 691 O O . PRO A 1 87 ? 24.746 1.324 -37.297 1.00 45.62 87 PRO A O 1
ATOM 694 N N . GLU A 1 88 ? 23.172 0.087 -38.333 1.00 50.41 88 GLU A N 1
ATOM 695 C CA . GLU A 1 88 ? 23.109 -1.022 -37.396 1.00 50.41 88 GLU A CA 1
ATOM 696 C C . GLU A 1 88 ? 24.482 -1.691 -37.250 1.00 50.41 88 GLU A C 1
ATOM 698 O O . GLU A 1 88 ? 24.981 -2.340 -38.169 1.00 50.41 88 GLU A O 1
ATOM 703 N N . THR A 1 89 ? 25.079 -1.600 -36.063 1.00 43.59 89 THR A N 1
ATOM 704 C CA . THR A 1 89 ? 26.069 -2.585 -35.624 1.00 43.59 89 THR A CA 1
ATOM 705 C C . THR A 1 89 ? 25.493 -3.366 -34.459 1.00 43.59 89 THR A C 1
ATOM 707 O O . THR A 1 89 ? 25.297 -2.839 -33.363 1.00 43.59 89 THR A O 1
ATOM 710 N N . ASN A 1 90 ? 25.214 -4.637 -34.744 1.00 52.03 90 ASN A N 1
ATOM 711 C CA . ASN A 1 90 ? 24.847 -5.687 -33.807 1.00 52.03 90 ASN A CA 1
ATOM 712 C C . ASN A 1 90 ? 25.663 -5.610 -32.511 1.00 52.03 90 ASN A C 1
ATOM 714 O O . ASN A 1 90 ? 26.888 -5.712 -32.536 1.00 52.03 90 ASN A O 1
ATOM 718 N N . SER A 1 91 ? 24.981 -5.515 -31.372 1.00 40.88 91 SER A N 1
ATOM 719 C CA . SER A 1 91 ? 25.536 -5.882 -30.068 1.00 40.88 91 SER A CA 1
ATOM 720 C C . SER A 1 91 ? 24.402 -6.238 -29.111 1.00 40.88 91 SER A C 1
ATOM 722 O O . SER A 1 91 ? 23.678 -5.380 -28.610 1.00 40.88 91 SER A O 1
ATOM 724 N N . ASN A 1 92 ? 24.266 -7.544 -28.875 1.00 47.75 92 ASN A N 1
ATOM 725 C CA . ASN A 1 92 ? 23.528 -8.127 -27.762 1.00 47.75 92 ASN A CA 1
ATOM 726 C C . ASN A 1 92 ? 24.185 -7.695 -26.444 1.00 47.75 92 ASN A C 1
ATOM 728 O O . ASN A 1 92 ? 25.107 -8.349 -25.963 1.00 47.75 92 ASN A O 1
ATOM 732 N N . VAL A 1 93 ? 23.706 -6.600 -25.856 1.00 38.50 93 VAL A N 1
ATOM 733 C CA . VAL A 1 93 ? 23.961 -6.252 -24.453 1.00 38.50 93 VAL A CA 1
ATOM 734 C C . VAL A 1 93 ? 22.631 -5.801 -23.846 1.00 38.50 93 VAL A C 1
ATOM 736 O O . VAL A 1 93 ? 22.001 -4.894 -24.397 1.00 38.50 93 VAL A O 1
ATOM 739 N N . PRO A 1 94 ? 22.165 -6.395 -22.731 1.00 42.78 94 PRO A N 1
ATOM 740 C CA . PRO A 1 94 ? 21.008 -5.882 -22.010 1.00 42.78 94 PRO A CA 1
ATOM 741 C C . PRO A 1 94 ? 21.320 -4.461 -21.531 1.00 42.78 94 PRO A C 1
ATOM 743 O O . PRO A 1 94 ? 22.144 -4.266 -20.637 1.00 42.78 94 PRO A O 1
ATOM 746 N N . LYS A 1 95 ? 20.689 -3.451 -22.141 1.00 42.34 95 LYS A N 1
ATOM 747 C CA . LYS A 1 95 ? 20.749 -2.072 -21.646 1.00 42.34 95 LYS A CA 1
ATOM 748 C C . LYS A 1 95 ? 20.133 -2.060 -20.250 1.00 42.34 95 LYS A C 1
ATOM 750 O O . LYS A 1 95 ? 18.919 -2.177 -20.103 1.00 42.34 95 LYS A O 1
ATOM 755 N N . ALA A 1 96 ? 20.983 -1.948 -19.233 1.00 39.09 96 ALA A N 1
ATOM 756 C CA . ALA A 1 96 ? 20.560 -1.634 -17.882 1.00 39.09 96 ALA A CA 1
ATOM 757 C C . ALA A 1 96 ? 19.673 -0.383 -17.942 1.00 39.09 96 ALA A C 1
ATOM 759 O O . ALA A 1 96 ? 20.059 0.631 -18.526 1.00 39.09 96 ALA A O 1
ATOM 760 N N . TYR A 1 97 ? 18.464 -0.482 -17.390 1.00 42.12 97 TYR A N 1
ATOM 761 C CA . TYR A 1 97 ? 17.506 0.613 -17.310 1.00 42.12 97 TYR A CA 1
ATOM 762 C C . TYR A 1 97 ? 18.066 1.711 -16.400 1.00 42.12 97 TYR A C 1
ATOM 764 O O . TYR A 1 97 ? 17.796 1.754 -15.201 1.00 42.12 97 TYR A O 1
ATOM 772 N N . HIS A 1 98 ? 18.879 2.596 -16.967 1.00 42.31 98 HIS A N 1
ATOM 773 C CA . HIS A 1 98 ? 19.298 3.820 -16.311 1.00 42.31 98 HIS A CA 1
ATOM 774 C C . HIS A 1 98 ? 18.113 4.785 -16.375 1.00 42.31 98 HIS A C 1
ATOM 776 O O . HIS A 1 98 ? 17.844 5.372 -17.418 1.00 42.31 98 HIS A O 1
ATOM 782 N N . TYR A 1 99 ? 17.367 4.918 -15.278 1.00 44.72 99 TYR A N 1
ATOM 783 C CA . TYR A 1 99 ? 16.409 6.010 -15.121 1.00 44.72 99 TYR A CA 1
ATOM 784 C C . TYR A 1 99 ? 17.199 7.316 -14.960 1.00 44.72 99 TYR A C 1
ATOM 786 O O . TYR A 1 99 ? 17.899 7.464 -13.955 1.00 44.72 99 TYR A O 1
ATOM 794 N N . PRO A 1 100 ? 17.104 8.285 -15.887 1.00 46.62 100 PRO A N 1
ATOM 795 C CA . PRO A 1 100 ? 17.598 9.627 -15.648 1.00 46.62 100 PRO A CA 1
ATOM 796 C C . PRO A 1 100 ? 16.520 10.347 -14.833 1.00 46.62 100 PRO A C 1
ATOM 798 O O . PRO A 1 100 ? 15.638 11.005 -15.378 1.00 46.62 100 PRO A O 1
ATOM 801 N N . VAL A 1 101 ? 16.530 10.177 -13.510 1.00 53.75 101 VAL A N 1
ATOM 802 C CA . VAL A 1 101 ? 15.739 11.054 -12.639 1.00 53.75 101 VAL A CA 1
ATOM 803 C C . VAL A 1 101 ? 16.531 12.358 -12.480 1.00 53.75 101 VAL A C 1
ATOM 805 O O . VAL A 1 101 ? 17.725 12.300 -12.189 1.00 53.75 101 VAL A O 1
ATOM 808 N N . PRO A 1 102 ? 15.937 13.551 -12.646 1.00 52.38 102 PRO A N 1
ATOM 809 C CA . PRO A 1 102 ? 16.616 14.811 -12.351 1.00 52.38 102 PRO A CA 1
ATOM 810 C C . PRO A 1 102 ? 16.868 14.915 -10.833 1.00 52.38 102 PRO A C 1
ATOM 812 O O . PRO A 1 102 ? 16.030 15.400 -10.070 1.00 52.38 102 PRO A O 1
ATOM 815 N N . HIS A 1 103 ? 18.021 14.419 -10.376 1.00 55.47 103 HIS A N 1
ATOM 816 C CA . HIS A 1 103 ? 18.341 14.164 -8.963 1.00 55.47 103 HIS A CA 1
ATOM 817 C C . HIS A 1 103 ? 18.338 15.403 -8.040 1.00 55.47 103 HIS A C 1
ATOM 819 O O . HIS A 1 103 ? 18.294 15.250 -6.822 1.00 55.47 103 HIS A O 1
ATOM 825 N N . GLY A 1 104 ? 18.327 16.631 -8.572 1.00 58.38 104 GLY A N 1
ATOM 826 C CA . GLY A 1 104 ? 18.411 17.849 -7.753 1.00 58.38 104 GLY A CA 1
ATOM 827 C C . GLY A 1 104 ? 17.132 18.210 -6.985 1.00 58.38 104 GLY A C 1
ATOM 828 O O . GLY A 1 104 ? 17.203 18.614 -5.827 1.00 58.38 104 GLY A O 1
ATOM 829 N N . LYS A 1 105 ? 15.947 18.057 -7.595 1.00 57.97 105 LYS A N 1
ATOM 830 C CA . LYS A 1 105 ? 14.675 18.467 -6.958 1.00 57.97 105 LYS A CA 1
ATOM 831 C C . LYS A 1 105 ? 14.108 17.395 -6.024 1.00 57.97 105 LYS A C 1
ATOM 833 O O . LYS A 1 105 ? 13.535 17.736 -4.995 1.00 57.97 105 LYS A O 1
ATOM 838 N N . CYS A 1 106 ? 14.323 16.115 -6.337 1.00 67.75 106 CYS A N 1
ATOM 839 C CA . CYS A 1 106 ? 13.887 15.007 -5.484 1.00 67.75 106 CYS A CA 1
ATOM 840 C C . CYS A 1 106 ? 14.564 15.024 -4.112 1.00 67.75 106 CYS A C 1
ATOM 842 O O . CYS A 1 106 ? 13.903 14.745 -3.119 1.00 67.75 106 CYS A O 1
ATOM 844 N N . PHE A 1 107 ? 15.847 15.385 -4.032 1.00 75.81 107 PHE A N 1
ATOM 845 C CA . PHE A 1 107 ? 16.582 15.361 -2.767 1.00 75.81 107 PHE A CA 1
ATOM 846 C C . PHE A 1 107 ? 16.005 16.337 -1.729 1.00 75.81 107 PHE A C 1
ATOM 848 O O . PHE A 1 107 ? 15.776 15.959 -0.583 1.00 75.81 107 PHE A O 1
ATOM 855 N N . ALA A 1 108 ? 15.673 17.563 -2.146 1.00 74.44 108 ALA A N 1
ATOM 856 C CA . ALA A 1 108 ? 15.041 18.549 -1.267 1.00 74.44 108 ALA A CA 1
ATOM 857 C C . ALA A 1 108 ? 13.645 18.098 -0.797 1.00 74.44 108 ALA A C 1
ATOM 859 O O . ALA A 1 108 ? 13.279 18.297 0.362 1.00 74.44 108 ALA A O 1
ATOM 860 N N . THR A 1 109 ? 12.868 17.461 -1.679 1.00 79.19 109 THR A N 1
ATOM 861 C CA . THR A 1 109 ? 11.564 16.892 -1.315 1.00 79.19 109 THR A CA 1
ATOM 862 C C . THR A 1 109 ? 11.710 15.737 -0.326 1.00 79.19 109 THR A C 1
ATOM 864 O O . THR A 1 109 ? 10.961 15.689 0.645 1.00 79.19 109 THR A O 1
ATOM 867 N N . ILE A 1 110 ? 12.689 14.852 -0.526 1.00 79.31 110 ILE A N 1
ATOM 868 C CA . ILE A 1 110 ? 12.968 13.730 0.380 1.00 79.31 110 ILE A CA 1
ATOM 869 C C . ILE A 1 110 ? 13.343 14.252 1.769 1.00 79.31 110 ILE A C 1
ATOM 871 O O . ILE A 1 110 ? 12.693 13.875 2.737 1.00 79.31 110 ILE A O 1
ATOM 875 N N . GLN A 1 111 ? 14.277 15.203 1.871 1.00 86.94 111 GLN A N 1
ATOM 876 C CA . GLN A 1 111 ? 14.657 15.788 3.165 1.00 86.94 111 GLN A CA 1
ATOM 877 C C . GLN A 1 111 ? 13.483 16.460 3.885 1.00 86.94 111 GLN A C 1
ATOM 879 O O . GLN A 1 111 ? 13.343 16.362 5.107 1.00 86.94 111 GLN A O 1
ATOM 884 N N . LYS A 1 112 ? 12.615 17.152 3.135 1.00 89.31 112 LYS A N 1
ATOM 885 C CA . LYS A 1 112 ? 11.405 17.754 3.703 1.00 89.31 112 LYS A CA 1
ATOM 886 C C . LYS A 1 112 ? 10.481 16.678 4.280 1.00 89.31 112 LYS A C 1
ATOM 888 O O . LYS A 1 112 ? 10.031 16.819 5.416 1.00 89.31 112 LYS A O 1
ATOM 893 N N . LEU A 1 113 ? 10.234 15.610 3.524 1.00 89.44 113 LEU A N 1
ATOM 894 C CA . LEU A 1 113 ? 9.383 14.501 3.956 1.00 89.44 113 LEU A CA 1
ATOM 895 C C . LEU A 1 113 ? 9.978 13.750 5.153 1.00 89.44 113 LEU A C 1
ATOM 897 O O . LEU A 1 113 ? 9.245 13.413 6.078 1.00 89.44 113 LEU A O 1
ATOM 901 N N . GLU A 1 114 ? 11.293 13.543 5.192 1.00 91.81 114 GLU A N 1
ATOM 902 C CA . GLU A 1 114 ? 11.986 12.932 6.335 1.00 91.81 114 GLU A CA 1
ATOM 903 C C . GLU A 1 114 ? 11.803 13.756 7.615 1.00 91.81 114 GLU A C 1
ATOM 905 O O . GLU A 1 114 ? 11.518 13.206 8.683 1.00 91.81 114 GLU A O 1
ATOM 910 N N . LYS A 1 115 ? 11.896 15.087 7.507 1.00 93.88 115 LYS A N 1
ATOM 911 C CA . LYS A 1 115 ? 11.655 15.995 8.633 1.00 93.88 115 LYS A CA 1
ATOM 912 C C . LYS A 1 115 ? 10.203 15.936 9.111 1.00 93.88 115 LYS A C 1
ATOM 914 O O . LYS A 1 115 ? 9.963 15.845 10.314 1.00 93.88 115 LYS A O 1
ATOM 919 N N . GLU A 1 116 ? 9.240 15.973 8.193 1.00 93.69 116 GLU A N 1
ATOM 920 C CA . GLU A 1 116 ? 7.813 15.849 8.526 1.00 93.69 116 GLU A CA 1
ATOM 921 C C . GLU A 1 116 ? 7.507 14.492 9.176 1.00 93.69 116 GLU A C 1
ATOM 923 O O . GLU A 1 116 ? 6.781 14.424 10.171 1.00 93.69 116 GLU A O 1
ATOM 928 N N . PHE A 1 117 ? 8.129 13.420 8.686 1.00 92.12 117 PHE A N 1
ATOM 929 C CA . PHE A 1 117 ? 8.005 12.085 9.261 1.00 92.12 117 PHE A CA 1
ATOM 930 C C . PHE A 1 117 ? 8.565 12.008 10.686 1.00 92.12 117 PHE A C 1
ATOM 932 O O . PHE A 1 117 ? 7.922 11.440 11.571 1.00 92.12 117 PHE A O 1
ATOM 939 N N . ALA A 1 118 ? 9.721 12.626 10.944 1.00 93.62 118 ALA A N 1
ATOM 940 C CA . ALA A 1 118 ? 10.293 12.702 12.287 1.00 93.62 118 ALA A CA 1
ATOM 941 C C . ALA A 1 118 ? 9.367 13.445 13.268 1.00 93.62 118 ALA A C 1
ATOM 943 O O . ALA A 1 118 ? 9.165 12.987 14.395 1.00 93.62 118 ALA A O 1
ATOM 944 N N . ILE A 1 119 ? 8.746 14.545 12.826 1.00 94.81 119 ILE A N 1
ATOM 945 C CA . ILE A 1 119 ? 7.765 15.291 13.630 1.00 94.81 119 ILE A CA 1
ATOM 946 C C . ILE A 1 119 ? 6.551 14.409 13.947 1.00 94.81 119 ILE A C 1
ATOM 948 O O . ILE A 1 119 ? 6.160 14.298 15.110 1.00 94.81 119 ILE A O 1
ATOM 952 N N . MET A 1 120 ? 5.986 13.735 12.940 1.00 93.12 120 MET A N 1
ATOM 953 C CA . MET A 1 120 ? 4.843 12.835 13.139 1.00 93.12 120 MET A CA 1
ATOM 954 C C . MET A 1 120 ? 5.165 11.691 14.105 1.00 93.12 120 MET A C 1
ATOM 956 O O . MET A 1 120 ? 4.338 11.353 14.952 1.00 93.12 120 MET A O 1
ATOM 960 N N . LYS A 1 121 ? 6.372 11.120 14.025 1.00 93.75 121 LYS A N 1
ATOM 961 C CA . LYS A 1 121 ? 6.822 10.063 14.937 1.00 93.75 121 LYS A CA 1
ATOM 962 C C . LYS A 1 121 ? 6.852 10.547 16.388 1.00 93.75 121 LYS A C 1
ATOM 964 O O . LYS A 1 121 ? 6.347 9.848 17.263 1.00 93.75 121 LYS A O 1
ATOM 969 N N . ASN A 1 122 ? 7.378 11.746 16.632 1.00 94.44 122 ASN A N 1
ATOM 970 C CA . ASN A 1 122 ? 7.429 12.325 17.976 1.00 94.44 122 ASN A CA 1
ATOM 971 C C . ASN A 1 122 ? 6.021 12.587 18.537 1.00 94.44 122 ASN A C 1
ATOM 973 O O . ASN A 1 122 ? 5.727 12.204 19.671 1.00 94.44 122 ASN A O 1
ATOM 977 N N . LEU A 1 123 ? 5.117 13.144 17.724 1.00 94.69 123 LEU A N 1
ATOM 978 C CA . LEU A 1 123 ? 3.719 13.353 18.122 1.00 94.69 123 LEU A CA 1
ATOM 979 C C . LEU A 1 123 ? 3.018 12.033 18.470 1.00 94.69 123 LEU A C 1
ATOM 981 O O . LEU A 1 123 ? 2.289 11.956 19.458 1.00 94.69 123 LEU A O 1
ATOM 985 N N . LEU A 1 124 ? 3.269 10.974 17.695 1.00 94.12 124 LEU A N 1
ATOM 986 C CA . LEU A 1 124 ? 2.711 9.653 17.975 1.00 94.12 124 LEU A CA 1
ATOM 987 C C . LEU A 1 124 ? 3.243 9.075 19.294 1.00 94.12 124 LEU A C 1
ATOM 989 O O . LEU A 1 124 ? 2.472 8.495 20.062 1.00 94.12 124 LEU A O 1
ATOM 993 N N . THR A 1 125 ? 4.536 9.246 19.587 1.00 93.75 125 THR A N 1
ATOM 994 C CA . THR A 1 125 ? 5.103 8.802 20.870 1.00 93.75 125 THR A CA 1
ATOM 995 C C . THR A 1 125 ? 4.503 9.558 22.052 1.00 93.75 125 THR A C 1
ATOM 997 O O . THR A 1 125 ? 4.149 8.933 23.048 1.00 93.75 125 THR A O 1
ATOM 1000 N N . GLU A 1 126 ? 4.288 10.870 21.923 1.00 94.50 126 GLU A N 1
ATOM 1001 C CA . GLU A 1 126 ? 3.656 11.681 22.968 1.00 94.50 126 GLU A CA 1
ATOM 1002 C C . GLU A 1 126 ? 2.205 11.246 23.220 1.00 94.50 126 GLU A C 1
ATOM 1004 O O . GLU A 1 126 ? 1.797 11.057 24.367 1.00 94.50 126 GLU A O 1
ATOM 1009 N N . GLN A 1 127 ? 1.438 11.015 22.150 1.00 93.25 127 GLN A N 1
ATOM 1010 C CA . GLN A 1 127 ? 0.079 10.478 22.250 1.00 93.25 127 GLN A CA 1
ATOM 1011 C C . GLN A 1 127 ? 0.063 9.106 22.929 1.00 93.25 127 GLN A C 1
ATOM 1013 O O . GLN A 1 127 ? -0.763 8.857 23.802 1.00 93.25 127 GLN A O 1
ATOM 1018 N N . THR A 1 128 ? 1.009 8.230 22.589 1.00 91.50 128 THR A N 1
ATOM 1019 C CA . THR A 1 128 ? 1.110 6.893 23.194 1.00 91.50 128 THR A CA 1
ATOM 1020 C C . THR A 1 128 ? 1.332 6.976 24.706 1.00 91.50 128 THR A C 1
ATOM 1022 O O . THR A 1 128 ? 0.676 6.258 25.458 1.00 91.50 128 THR A O 1
ATOM 1025 N N . VAL A 1 129 ? 2.193 7.892 25.165 1.00 95.06 129 VAL A N 1
ATOM 1026 C CA . VAL A 1 129 ? 2.416 8.135 26.601 1.00 95.06 129 VAL A CA 1
ATOM 1027 C C . VAL A 1 129 ? 1.155 8.685 27.273 1.00 95.06 129 VAL A C 1
ATOM 1029 O O . VAL A 1 129 ? 0.780 8.219 28.346 1.00 95.06 129 VAL A O 1
ATOM 1032 N N . LYS A 1 130 ? 0.452 9.630 26.633 1.00 92.50 130 LYS A N 1
ATOM 1033 C CA . LYS A 1 130 ? -0.819 10.169 27.149 1.00 92.50 130 LYS A CA 1
ATOM 1034 C C . LYS A 1 130 ? -1.878 9.078 27.324 1.00 92.50 130 LYS A C 1
ATOM 1036 O O . LYS A 1 130 ? -2.524 9.030 28.369 1.00 92.50 130 LYS A O 1
ATOM 1041 N N . TYR A 1 131 ? -2.025 8.184 26.345 1.00 90.25 131 TYR A N 1
ATOM 1042 C CA . TYR A 1 131 ? -2.955 7.057 26.446 1.00 90.25 131 TYR A CA 1
ATOM 1043 C C . TYR A 1 131 ? -2.553 6.058 27.532 1.00 90.25 131 TYR A C 1
ATOM 1045 O O . TYR A 1 131 ? -3.430 5.594 28.255 1.00 90.25 131 TYR A O 1
ATOM 1053 N N . ALA A 1 132 ? -1.260 5.759 27.692 1.00 92.81 132 ALA A N 1
ATOM 1054 C CA . ALA A 1 132 ? -0.783 4.894 28.772 1.00 92.81 132 ALA A CA 1
ATOM 1055 C C . ALA A 1 132 ? -1.147 5.467 30.153 1.00 92.81 132 ALA A C 1
ATOM 1057 O O . ALA A 1 132 ? -1.784 4.786 30.952 1.00 92.81 132 ALA A O 1
ATOM 1058 N N . ASN A 1 133 ? -0.873 6.755 30.377 1.00 92.75 133 ASN A N 1
ATOM 1059 C CA . ASN A 1 133 ? -1.222 7.426 31.631 1.00 92.75 133 ASN A CA 1
ATOM 1060 C C . ASN A 1 133 ? -2.740 7.427 31.889 1.00 92.75 133 ASN A C 1
ATOM 1062 O O . ASN A 1 133 ? -3.176 7.251 33.023 1.00 92.75 133 ASN A O 1
ATOM 1066 N N . ALA A 1 134 ? -3.560 7.620 30.850 1.00 90.31 134 ALA A N 1
ATOM 1067 C CA . ALA A 1 134 ? -5.017 7.578 30.976 1.00 90.31 134 ALA A CA 1
ATOM 1068 C C . ALA A 1 134 ? -5.544 6.171 31.312 1.00 90.31 134 ALA A C 1
ATOM 1070 O O . ALA A 1 134 ? -6.530 6.034 32.032 1.00 90.31 134 ALA A O 1
ATOM 1071 N N . ILE A 1 135 ? -4.895 5.117 30.811 1.00 92.50 135 ILE A N 1
ATOM 1072 C CA . ILE A 1 135 ? -5.226 3.736 31.181 1.00 92.50 135 ILE A CA 1
ATOM 1073 C C . ILE A 1 135 ? -4.922 3.507 32.668 1.00 92.50 135 ILE A C 1
ATOM 1075 O O . ILE A 1 135 ? -5.781 2.993 33.387 1.00 92.50 135 ILE A O 1
ATOM 1079 N N . ASP A 1 136 ? -3.765 3.970 33.146 1.00 93.94 136 ASP A N 1
ATOM 1080 C CA . ASP A 1 136 ? -3.382 3.847 34.556 1.00 93.94 136 ASP A CA 1
ATOM 1081 C C . ASP A 1 136 ? -4.359 4.583 35.489 1.00 93.94 136 ASP A C 1
ATOM 1083 O O . ASP A 1 136 ? -4.754 4.047 36.530 1.00 93.94 136 ASP A O 1
ATOM 1087 N N . THR A 1 137 ? -4.815 5.787 35.114 1.00 95.38 137 THR A N 1
ATOM 1088 C CA . THR A 1 137 ? -5.811 6.523 35.913 1.00 95.38 137 THR A CA 1
ATOM 1089 C C . THR A 1 137 ? -7.169 5.827 35.930 1.00 95.38 137 THR A C 1
ATOM 1091 O O . THR A 1 137 ? -7.803 5.748 36.985 1.00 95.38 137 THR A O 1
ATOM 1094 N N . ILE A 1 138 ? -7.608 5.268 34.798 1.00 92.56 138 ILE A N 1
ATOM 1095 C CA . ILE A 1 138 ? -8.838 4.471 34.724 1.00 92.56 138 ILE A CA 1
ATOM 1096 C C . ILE A 1 138 ? -8.750 3.263 35.663 1.00 92.56 138 ILE A C 1
ATOM 1098 O O . ILE A 1 138 ? -9.710 2.967 36.380 1.00 92.56 138 ILE A O 1
ATOM 1102 N N . ASP A 1 139 ? -7.618 2.567 35.688 1.00 93.94 139 ASP A N 1
ATOM 1103 C CA . ASP A 1 139 ? -7.447 1.393 36.541 1.00 93.94 139 ASP A CA 1
ATOM 1104 C C . ASP A 1 139 ? -7.356 1.753 38.030 1.00 93.94 139 ASP A C 1
ATOM 1106 O O . ASP A 1 139 ? -7.892 1.020 38.868 1.00 93.94 139 ASP A O 1
ATOM 1110 N N . GLN A 1 140 ? -6.781 2.909 38.371 1.00 94.56 140 GLN A N 1
ATOM 1111 C CA . GLN A 1 140 ? -6.820 3.445 39.734 1.00 94.56 140 GLN A CA 1
ATOM 1112 C C . GLN A 1 140 ? -8.258 3.761 40.179 1.00 94.56 140 GLN A C 1
ATOM 1114 O O . GLN A 1 140 ? -8.694 3.299 41.236 1.00 94.56 140 GLN A O 1
ATOM 1119 N N . LEU A 1 141 ? -9.035 4.458 39.345 1.00 92.44 141 LEU A N 1
ATOM 1120 C CA . LEU A 1 141 ? -10.436 4.782 39.644 1.00 92.44 141 LEU A CA 1
ATOM 1121 C C . LEU A 1 141 ? -11.304 3.524 39.783 1.00 92.44 141 LEU A C 1
ATOM 1123 O O . LEU A 1 141 ? -12.159 3.446 40.667 1.00 92.44 141 LEU A O 1
ATOM 1127 N N . LYS A 1 142 ? -11.073 2.495 38.958 1.00 94.38 142 LYS A N 1
ATOM 1128 C CA . LYS A 1 142 ? -11.763 1.201 39.100 1.00 94.38 142 LYS A CA 1
ATOM 1129 C C . LYS A 1 142 ? -11.474 0.541 40.449 1.00 94.38 142 LYS A C 1
ATOM 1131 O O . LYS A 1 142 ? -12.394 -0.022 41.048 1.00 94.38 142 LYS A O 1
ATOM 1136 N N . LYS A 1 143 ? -10.228 0.602 40.937 1.00 93.62 143 LYS A N 1
ATOM 1137 C CA . LYS A 1 143 ? -9.868 0.082 42.267 1.00 93.62 143 LYS A CA 1
ATOM 1138 C C . LYS A 1 143 ? -10.605 0.841 43.366 1.00 93.62 143 LYS A C 1
ATOM 1140 O O . LYS A 1 143 ? -11.201 0.201 44.227 1.00 93.62 143 LYS A O 1
ATOM 1145 N N . GLU A 1 144 ? -10.642 2.170 43.300 1.00 93.06 144 GLU A N 1
ATOM 1146 C CA . GLU A 1 144 ? -11.371 3.003 44.269 1.00 93.06 144 GLU A CA 1
ATOM 1147 C C . GLU A 1 144 ? -12.874 2.692 44.288 1.00 93.06 144 GLU A C 1
ATOM 1149 O O . GLU A 1 144 ? -13.451 2.483 45.357 1.00 93.06 144 GLU A O 1
ATOM 1154 N N . ILE A 1 145 ? -13.503 2.554 43.115 1.00 91.06 145 ILE A N 1
ATOM 1155 C CA . ILE A 1 145 ? -14.916 2.159 43.004 1.00 91.06 145 ILE A CA 1
ATOM 1156 C C . ILE A 1 145 ? -15.159 0.783 43.640 1.00 91.06 145 ILE A C 1
ATOM 1158 O O . ILE A 1 145 ? -16.160 0.597 44.333 1.00 91.06 145 ILE A O 1
ATOM 1162 N N . ASN A 1 146 ? -14.266 -0.186 43.427 1.00 90.62 146 ASN A N 1
ATOM 1163 C CA . ASN A 1 146 ? -14.398 -1.515 44.025 1.00 90.62 146 ASN A CA 1
ATOM 1164 C C . ASN A 1 146 ? -14.244 -1.481 45.551 1.00 90.62 146 ASN A C 1
ATOM 1166 O O . ASN A 1 146 ? -15.022 -2.137 46.244 1.00 90.62 146 ASN A O 1
ATOM 1170 N N . MET A 1 147 ? -13.316 -0.673 46.076 1.00 88.69 147 MET A N 1
ATOM 1171 C CA . MET A 1 147 ? -13.162 -0.464 47.520 1.00 88.69 147 MET A CA 1
ATOM 1172 C C . MET A 1 147 ? -14.441 0.120 48.134 1.00 88.69 147 MET A C 1
ATOM 1174 O O . MET A 1 147 ? -14.943 -0.420 49.120 1.00 88.69 147 MET A O 1
ATOM 1178 N N . LEU A 1 148 ? -15.027 1.147 47.504 1.00 87.12 148 LEU A N 1
ATOM 1179 C CA . LEU A 1 148 ? -16.289 1.752 47.948 1.00 87.12 148 LEU A CA 1
ATOM 1180 C C . LEU A 1 148 ? -17.471 0.773 47.886 1.00 87.12 148 LEU A C 1
ATOM 1182 O O . LEU A 1 148 ? -18.308 0.773 48.783 1.00 87.12 148 LEU A O 1
ATOM 1186 N N . LYS A 1 149 ? -17.532 -0.092 46.866 1.00 85.81 149 LYS A N 1
ATOM 1187 C CA . LYS A 1 149 ? -18.571 -1.134 46.750 1.00 85.81 149 LYS A CA 1
ATOM 1188 C C . LYS A 1 149 ? -18.429 -2.250 47.785 1.00 85.81 149 LYS A C 1
ATOM 1190 O O . LYS A 1 149 ? -19.427 -2.870 48.137 1.00 85.81 149 LYS A O 1
ATOM 1195 N N . SER A 1 150 ? -17.208 -2.523 48.241 1.00 80.19 150 SER A N 1
ATOM 1196 C CA . SER A 1 150 ? -16.930 -3.543 49.260 1.00 80.19 150 SER A CA 1
ATOM 1197 C C . SER A 1 150 ? -17.122 -3.053 50.700 1.00 80.19 150 SER A C 1
ATOM 1199 O O . SER A 1 150 ? -17.065 -3.862 51.626 1.00 80.19 150 SER A O 1
ATOM 1201 N N . ALA A 1 151 ? -17.366 -1.753 50.906 1.00 71.69 151 ALA A N 1
ATOM 1202 C CA . ALA A 1 151 ? -17.637 -1.211 52.230 1.00 71.69 151 ALA A CA 1
ATOM 1203 C C . ALA A 1 151 ? -18.981 -1.757 52.765 1.00 71.69 151 ALA A C 1
ATOM 1205 O O . ALA A 1 151 ? -20.005 -1.647 52.085 1.00 71.69 151 ALA A O 1
ATOM 1206 N N . PRO A 1 152 ? -19.011 -2.365 53.964 1.00 61.28 152 PRO A N 1
ATOM 1207 C CA . PRO A 1 152 ? -20.232 -2.919 54.533 1.00 61.28 152 PRO A CA 1
ATOM 1208 C C . PRO A 1 152 ? -21.259 -1.814 54.813 1.00 61.28 152 PRO A C 1
ATOM 1210 O O . PRO A 1 152 ? -20.913 -0.755 55.329 1.00 61.28 152 PRO A O 1
ATOM 1213 N N . ASN A 1 153 ? -22.528 -2.095 54.493 1.00 55.16 153 ASN A N 1
ATOM 1214 C CA . ASN A 1 153 ? -23.694 -1.249 54.767 1.00 55.16 153 ASN A CA 1
ATOM 1215 C C . ASN A 1 153 ? -23.787 -0.876 56.259 1.00 55.16 153 ASN A C 1
ATOM 1217 O O . ASN A 1 153 ? -24.462 -1.550 57.040 1.00 55.16 153 ASN A O 1
ATOM 1221 N N . THR A 1 154 ? -23.175 0.232 56.661 1.00 55.50 154 THR A N 1
ATOM 1222 C CA . THR A 1 154 ? -23.589 0.974 57.849 1.00 55.50 154 THR A CA 1
ATOM 1223 C C . THR A 1 154 ? -24.690 1.943 57.427 1.00 55.50 154 THR A C 1
ATOM 1225 O O . THR A 1 154 ? -24.498 2.828 56.597 1.00 55.50 154 THR A O 1
ATOM 1228 N N . LYS A 1 155 ? -25.899 1.714 57.955 1.00 46.78 155 LYS A N 1
ATOM 1229 C CA . LYS A 1 155 ? -27.082 2.566 57.755 1.00 46.78 155 LYS A CA 1
ATOM 1230 C C . LYS A 1 155 ? -26.729 4.053 57.950 1.00 46.78 155 LYS A C 1
ATOM 1232 O O . LYS A 1 155 ? -26.116 4.375 58.967 1.00 46.78 155 LYS A O 1
ATOM 1237 N N . PRO A 1 156 ? -27.179 4.963 57.068 1.00 45.69 156 PRO A N 1
ATOM 1238 C CA . PRO A 1 156 ? -26.991 6.389 57.268 1.00 45.69 156 PRO A CA 1
ATOM 1239 C C . PRO A 1 156 ? -28.067 6.932 58.213 1.00 45.69 156 PRO A C 1
ATOM 1241 O O . PRO A 1 156 ? -29.249 6.971 57.877 1.00 45.69 156 PRO A O 1
ATOM 1244 N N . SER A 1 157 ? -27.648 7.380 59.392 1.00 42.97 157 SER A N 1
ATOM 1245 C CA . SER A 1 157 ? -28.336 8.429 60.144 1.00 42.97 157 SER A CA 1
ATOM 1246 C C . SER A 1 157 ? -27.735 9.774 59.720 1.00 42.97 157 SER A C 1
ATOM 1248 O O . SER A 1 157 ? -26.590 10.074 60.045 1.00 42.97 157 SER A O 1
ATOM 1250 N N . THR A 1 158 ? -28.495 10.534 58.935 1.00 50.25 158 THR A N 1
ATOM 1251 C CA . THR A 1 158 ? -28.282 11.949 58.552 1.00 50.25 158 THR A CA 1
ATOM 1252 C C . THR A 1 158 ? -28.175 12.879 59.781 1.00 50.25 158 THR A C 1
ATOM 1254 O O . THR A 1 158 ? -28.619 12.442 60.845 1.00 50.25 158 T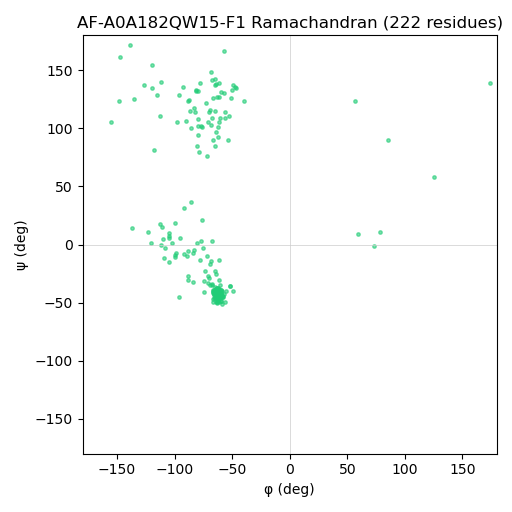HR A O 1
ATOM 1257 N N . PRO A 1 159 ? -27.714 14.155 59.684 1.00 58.00 159 PRO A N 1
ATOM 1258 C CA . PRO A 1 159 ? -27.715 15.018 58.490 1.00 58.00 159 PRO A CA 1
ATOM 1259 C C . PRO A 1 159 ? -26.454 15.881 58.247 1.00 58.00 159 PRO A C 1
ATOM 1261 O O . PRO A 1 159 ? -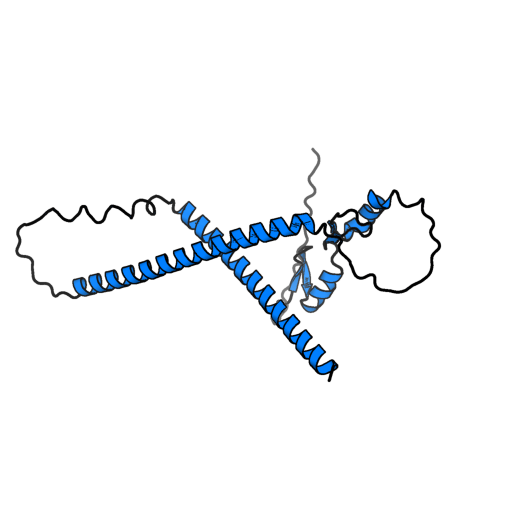25.585 15.988 59.097 1.00 58.00 159 PRO A O 1
ATOM 1264 N N . GLU A 1 160 ? -26.445 16.508 57.061 1.00 49.66 160 GLU A N 1
ATOM 1265 C CA . GLU A 1 160 ? -25.722 17.734 56.673 1.00 49.66 160 GLU A CA 1
ATOM 1266 C C . GLU A 1 160 ? -24.192 17.781 56.836 1.00 49.66 160 GLU A C 1
ATOM 1268 O O . GLU A 1 160 ? -23.653 17.674 57.926 1.00 49.66 160 GLU A O 1
ATOM 1273 N N . VAL A 1 161 ? -23.486 18.063 55.731 1.00 45.72 161 VAL A N 1
ATOM 1274 C CA . VAL A 1 161 ? -22.573 19.218 55.595 1.00 45.72 161 VAL A CA 1
ATOM 1275 C C . VAL A 1 161 ? -21.818 19.149 54.259 1.00 45.72 161 VAL A C 1
ATOM 1277 O O . VAL A 1 161 ? -21.300 18.113 53.851 1.00 45.72 161 VAL A O 1
ATOM 1280 N N . SER A 1 162 ? -21.703 20.331 53.647 1.00 44.19 162 SER A N 1
ATOM 1281 C CA . SER A 1 162 ? -20.724 20.745 52.634 1.00 44.19 162 SER A CA 1
ATOM 1282 C C . SER A 1 162 ? -21.027 20.425 51.168 1.00 44.19 162 SER A C 1
ATOM 1284 O O . SER A 1 162 ? -20.593 19.444 50.568 1.00 44.19 162 SER A O 1
ATOM 1286 N N . CYS A 1 163 ? -21.709 21.390 50.560 1.00 41.12 163 CYS A N 1
ATOM 1287 C CA . CYS A 1 163 ? -21.989 21.516 49.139 1.00 41.12 163 CYS A CA 1
ATOM 1288 C C . CYS A 1 163 ? -20.848 22.229 48.366 1.00 41.12 163 CYS A C 1
ATOM 1290 O O . CYS A 1 163 ? -21.133 22.997 47.450 1.00 41.12 163 CYS A O 1
ATOM 1292 N N . SER A 1 164 ? -19.566 22.021 48.712 1.00 45.75 164 SER A N 1
ATOM 1293 C CA . SER A 1 164 ? -18.464 22.843 48.156 1.00 45.75 164 SER A CA 1
ATOM 1294 C C . SER A 1 164 ? -17.514 22.170 47.159 1.00 45.75 164 SER A C 1
ATOM 1296 O O . SER A 1 164 ? -16.793 22.884 46.474 1.00 45.75 164 SER A O 1
ATOM 1298 N N . ASN A 1 165 ? -17.530 20.845 46.970 1.00 45.66 165 ASN A N 1
ATOM 1299 C CA . ASN A 1 165 ? -16.485 20.181 46.161 1.00 45.66 165 ASN A CA 1
ATOM 1300 C C . ASN A 1 165 ? -16.933 19.595 44.810 1.00 45.66 165 ASN A C 1
ATOM 1302 O O . ASN A 1 165 ? -16.182 18.853 44.182 1.00 45.66 165 ASN A O 1
ATOM 1306 N N . ARG A 1 166 ? -18.118 19.954 44.295 1.00 43.38 166 ARG A N 1
ATOM 1307 C CA . ARG A 1 166 ? -18.564 19.509 42.954 1.00 43.38 166 ARG A CA 1
ATOM 1308 C C . ARG A 1 166 ? -18.042 20.350 41.780 1.00 43.38 166 ARG A C 1
ATOM 1310 O O . ARG A 1 166 ? -18.294 19.982 40.638 1.00 43.38 166 ARG A O 1
ATOM 1317 N N . GLN A 1 167 ? -17.325 21.448 42.024 1.00 48.19 167 GLN A N 1
ATOM 1318 C CA . GLN A 1 167 ? -16.926 22.391 40.966 1.00 48.19 167 GLN A CA 1
ATOM 1319 C C . GLN A 1 167 ? -15.550 22.128 40.326 1.00 48.19 167 GLN A C 1
ATOM 1321 O O . GLN A 1 167 ? -15.262 22.723 39.293 1.00 48.19 167 GLN A O 1
ATOM 1326 N N . SER A 1 168 ? -14.731 21.201 40.839 1.00 44.84 168 SER A N 1
ATOM 1327 C CA . SER A 1 168 ? -13.337 21.052 40.365 1.00 44.84 168 SER A CA 1
ATOM 1328 C C . SER A 1 168 ? -13.072 19.880 39.410 1.00 44.84 168 SER A C 1
ATOM 1330 O O . SER A 1 168 ? -11.941 19.707 38.970 1.00 44.84 168 SER A O 1
ATOM 1332 N N . LEU A 1 169 ? -14.087 19.091 39.042 1.00 45.34 169 LEU A N 1
ATOM 1333 C CA . LEU A 1 169 ? -13.946 17.948 38.118 1.00 45.34 169 LEU A CA 1
ATOM 1334 C C . LEU A 1 169 ? -14.503 18.213 36.709 1.00 45.34 169 LEU A C 1
ATOM 1336 O O . LEU A 1 169 ? -14.595 17.296 35.902 1.00 45.34 169 LEU A O 1
ATOM 1340 N N . ASN A 1 170 ? -14.850 19.466 36.399 1.00 46.34 170 ASN A N 1
ATOM 1341 C CA . ASN A 1 170 ? -15.600 19.816 35.189 1.00 46.34 170 ASN A CA 1
ATOM 1342 C C . ASN A 1 170 ? -14.816 20.647 34.155 1.00 46.34 170 ASN A C 1
ATOM 1344 O O . ASN A 1 170 ? -15.423 21.272 33.293 1.00 46.34 170 ASN A O 1
ATOM 1348 N N . VAL A 1 171 ? -13.478 20.691 34.232 1.00 49.69 171 VAL A N 1
ATOM 1349 C CA . VAL A 1 171 ? -12.668 21.626 33.417 1.00 49.69 171 VAL A CA 1
ATOM 1350 C C . VAL A 1 171 ? -11.872 20.960 32.280 1.00 49.69 171 VAL A C 1
ATOM 1352 O O . VAL A 1 171 ? -11.281 21.670 31.479 1.00 49.69 171 VAL A O 1
ATOM 1355 N N . GLN A 1 172 ? -11.885 19.630 32.106 1.00 43.34 172 GLN A N 1
ATOM 1356 C CA . GLN A 1 172 ? -11.152 18.997 30.981 1.00 43.34 172 GLN A CA 1
ATOM 1357 C C . GLN A 1 172 ? -11.888 17.875 30.224 1.00 43.34 172 GLN A C 1
ATOM 1359 O O . GLN A 1 172 ? -11.270 17.175 29.428 1.0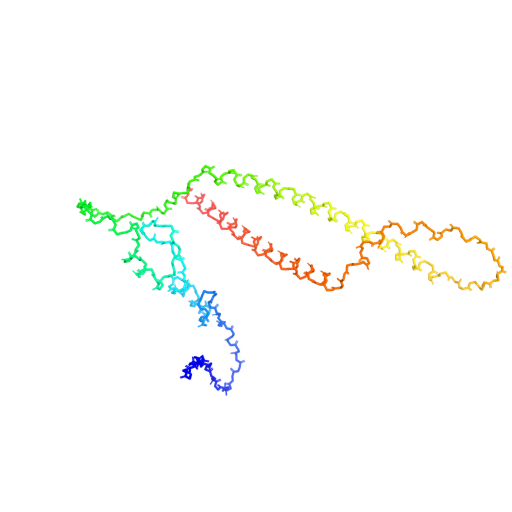0 43.34 172 GLN A O 1
ATOM 1364 N N . VAL A 1 173 ? -13.205 17.718 30.402 1.00 46.94 173 VAL A N 1
ATOM 1365 C CA . VAL A 1 173 ? -14.014 16.723 29.652 1.00 46.94 173 VAL A CA 1
ATOM 1366 C C . VAL A 1 173 ? -14.877 17.382 28.556 1.00 46.94 173 VAL A C 1
ATOM 1368 O O . VAL A 1 173 ? -15.668 16.731 27.891 1.00 46.94 173 VAL A O 1
ATOM 1371 N N . SER A 1 174 ? -14.722 18.685 28.294 1.00 49.06 174 SER A N 1
ATOM 1372 C CA . SER A 1 174 ? -15.651 19.425 27.421 1.00 49.06 174 SER A CA 1
ATOM 1373 C C . SER A 1 174 ? -15.469 19.225 25.912 1.00 49.06 174 SER A C 1
ATOM 1375 O O . SER A 1 174 ? -16.363 19.613 25.156 1.00 49.06 174 SER A O 1
ATOM 1377 N N . ASP A 1 175 ? -14.354 18.637 25.469 1.00 47.97 175 ASP A N 1
ATOM 1378 C CA . ASP A 1 175 ? -14.027 18.556 24.036 1.00 47.97 175 ASP A CA 1
ATOM 1379 C C . ASP A 1 175 ? -14.241 17.158 23.434 1.00 47.97 175 ASP A C 1
ATOM 1381 O O . ASP A 1 175 ? -14.340 17.025 22.216 1.00 47.97 175 ASP A O 1
ATOM 1385 N N . VAL A 1 176 ? -14.391 16.119 24.265 1.00 51.50 176 VAL A N 1
ATOM 1386 C CA . VAL A 1 176 ? -14.726 14.756 23.803 1.00 51.50 176 VAL A CA 1
ATOM 1387 C C . VAL A 1 176 ? -16.244 14.557 23.716 1.00 51.50 176 VAL A C 1
ATOM 1389 O O . VAL A 1 176 ? -16.719 13.877 22.810 1.00 51.50 176 VAL A O 1
ATOM 1392 N N . ASP A 1 177 ? -17.017 15.236 24.568 1.00 52.28 177 ASP A N 1
ATOM 1393 C CA . ASP A 1 177 ? -18.482 15.104 24.628 1.00 52.28 177 ASP A CA 1
ATOM 1394 C C . ASP A 1 177 ? -19.235 15.805 23.480 1.00 52.28 177 ASP A C 1
ATOM 1396 O O . ASP A 1 177 ? -20.458 15.709 23.384 1.00 52.28 177 ASP A O 1
ATOM 1400 N N . LYS A 1 178 ? -18.527 16.504 22.581 1.00 55.34 178 LYS A N 1
ATOM 1401 C CA . LYS A 1 178 ? -19.124 17.180 21.411 1.00 55.34 178 LYS A CA 1
ATOM 1402 C C . LYS A 1 178 ? -18.743 16.557 20.073 1.00 55.34 178 LYS A C 1
ATOM 1404 O O . LYS A 1 178 ? -19.175 17.055 19.032 1.00 55.34 178 LYS A O 1
ATOM 1409 N N . MET A 1 179 ? -17.935 15.497 20.070 1.00 60.62 179 MET A N 1
ATOM 1410 C CA . MET A 1 179 ? -17.614 14.806 18.829 1.00 60.62 179 MET A CA 1
ATOM 1411 C C . MET A 1 179 ? -18.774 13.878 18.477 1.00 60.62 179 MET A C 1
ATOM 1413 O O . MET A 1 179 ? -18.996 12.870 19.143 1.00 60.62 179 MET A O 1
ATOM 1417 N N . ASP A 1 180 ? -19.529 14.249 17.442 1.00 80.94 180 ASP A N 1
ATOM 1418 C CA . ASP A 1 180 ? -20.624 13.438 16.909 1.00 80.94 180 ASP A CA 1
ATOM 1419 C C . ASP A 1 180 ? -20.158 11.983 16.722 1.00 80.94 180 ASP A C 1
ATOM 1421 O O . ASP A 1 180 ? -19.058 11.726 16.216 1.00 80.94 180 ASP A O 1
ATOM 1425 N N . TYR A 1 181 ? -20.992 11.028 17.137 1.00 77.50 181 TYR A N 1
ATOM 1426 C CA . TYR A 1 181 ? -20.724 9.595 17.036 1.00 77.50 181 TYR A CA 1
ATOM 1427 C C . TYR A 1 181 ? -20.324 9.206 15.604 1.00 77.50 181 TYR A C 1
ATOM 1429 O O . TYR A 1 181 ? -19.415 8.397 15.406 1.00 77.50 181 TYR A O 1
ATOM 1437 N N . ALA A 1 182 ? -20.922 9.858 14.601 1.00 71.81 182 ALA A N 1
ATOM 1438 C CA . ALA A 1 182 ? -20.550 9.690 13.198 1.00 71.81 182 ALA A CA 1
ATOM 1439 C C . ALA A 1 182 ? -19.090 10.101 12.912 1.00 71.81 182 ALA A C 1
ATOM 1441 O O . ALA A 1 182 ? -18.357 9.378 12.233 1.00 71.81 182 ALA A O 1
ATOM 1442 N N . THR A 1 183 ? -18.632 11.221 13.476 1.00 83.31 183 THR A N 1
ATOM 1443 C CA . THR A 1 183 ? -17.250 11.713 13.349 1.00 83.31 183 THR A CA 1
ATOM 1444 C C . THR A 1 183 ? -16.258 10.770 14.027 1.00 83.31 183 THR A C 1
ATOM 1446 O O . THR A 1 183 ? -15.206 10.461 13.458 1.00 83.31 183 THR A O 1
ATOM 1449 N N . LEU A 1 184 ? -16.606 10.241 15.204 1.00 83.12 184 LEU A N 1
ATOM 1450 C CA . LEU A 1 184 ? -15.790 9.239 15.893 1.00 83.12 184 LEU A CA 1
ATOM 1451 C C . LEU A 1 184 ? -15.670 7.949 15.064 1.00 83.12 184 LEU A C 1
ATOM 1453 O O . LEU A 1 184 ? -14.562 7.441 14.872 1.00 83.12 184 LEU A O 1
ATOM 1457 N N . CYS A 1 185 ? -16.781 7.441 14.524 1.00 79.06 185 CYS A N 1
ATOM 1458 C CA . CYS A 1 185 ? -16.785 6.253 13.670 1.00 79.06 185 CYS A CA 1
ATOM 1459 C C . CYS A 1 185 ? -15.931 6.439 12.409 1.00 79.06 185 CYS A C 1
ATOM 1461 O O . CYS A 1 185 ? -15.116 5.567 12.100 1.00 79.06 185 CYS A O 1
ATOM 1463 N N . ASN A 1 186 ? -16.054 7.576 11.720 1.00 82.25 186 ASN A N 1
ATOM 1464 C CA . ASN A 1 186 ? -15.244 7.875 10.537 1.00 82.25 186 ASN A CA 1
ATOM 1465 C C . ASN A 1 186 ? -13.752 7.946 10.881 1.00 82.25 186 ASN A C 1
ATOM 1467 O O . ASN A 1 186 ? -12.931 7.321 10.209 1.00 82.25 186 ASN A O 1
ATOM 1471 N N . THR A 1 187 ? -13.407 8.600 11.993 1.00 86.00 187 THR A N 1
ATOM 1472 C CA . THR A 1 187 ? -12.018 8.693 12.470 1.00 86.00 187 THR A CA 1
ATOM 1473 C C . THR A 1 187 ? -11.442 7.310 12.792 1.00 86.00 187 THR A C 1
ATOM 1475 O O . THR A 1 187 ? -10.304 7.000 12.428 1.00 86.00 187 THR A O 1
ATOM 1478 N N . LEU A 1 188 ? -12.226 6.431 13.425 1.00 89.19 188 LEU A N 1
ATOM 1479 C CA . LEU A 1 188 ? -11.817 5.053 13.713 1.00 89.19 188 LEU A CA 1
ATOM 1480 C C . LEU A 1 188 ? -11.623 4.223 12.438 1.00 89.19 188 LEU A C 1
ATOM 1482 O O . LEU A 1 188 ? -10.655 3.462 12.348 1.00 89.19 188 LEU A O 1
ATOM 1486 N N . ILE A 1 1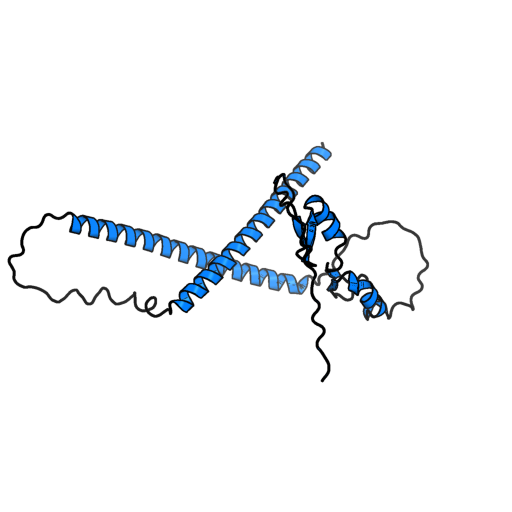89 ? -12.501 4.378 11.444 1.00 90.00 189 ILE A N 1
ATOM 1487 C CA . ILE A 1 189 ? -12.377 3.702 10.145 1.00 90.00 189 ILE A CA 1
ATOM 1488 C C . ILE A 1 189 ? -11.108 4.168 9.427 1.00 90.00 189 ILE A C 1
ATOM 1490 O O . ILE A 1 189 ? -10.303 3.330 9.012 1.00 90.00 189 ILE A O 1
ATOM 1494 N N . GLU A 1 190 ? -10.880 5.478 9.337 1.00 89.75 190 GLU A N 1
ATOM 1495 C CA . GLU A 1 190 ? -9.674 6.038 8.722 1.00 89.75 190 GLU A CA 1
ATOM 1496 C C . GLU A 1 190 ? -8.403 5.551 9.416 1.00 89.75 190 GLU A C 1
ATOM 1498 O O . GLU A 1 190 ? -7.456 5.106 8.760 1.00 89.75 190 GLU A O 1
ATOM 1503 N N . THR A 1 191 ? -8.397 5.569 10.749 1.00 88.12 191 THR A N 1
ATOM 1504 C CA . THR A 1 191 ? -7.259 5.097 11.543 1.00 88.12 191 THR A CA 1
ATOM 1505 C C . THR A 1 191 ? -7.003 3.613 11.290 1.00 88.12 191 THR A C 1
ATOM 1507 O O . THR A 1 191 ? -5.857 3.208 11.093 1.00 88.12 191 THR A O 1
ATOM 1510 N N . ARG A 1 192 ? -8.056 2.793 11.198 1.00 91.50 192 ARG A N 1
ATOM 1511 C CA . ARG A 1 192 ? -7.945 1.359 10.893 1.00 91.50 192 ARG A CA 1
ATOM 1512 C C . ARG A 1 192 ? -7.392 1.101 9.490 1.00 91.50 192 ARG A C 1
ATOM 1514 O O . ARG A 1 192 ? -6.570 0.198 9.324 1.00 91.50 192 ARG A O 1
ATOM 1521 N N . VAL A 1 193 ? -7.808 1.886 8.496 1.00 91.69 193 VAL A N 1
ATOM 1522 C CA . VAL A 1 193 ? -7.285 1.803 7.121 1.00 91.69 193 VAL A CA 1
ATOM 1523 C C . VAL A 1 193 ? -5.809 2.199 7.080 1.00 91.69 193 VAL A C 1
ATOM 1525 O O . VAL A 1 193 ? -5.000 1.465 6.509 1.00 91.69 193 VAL A O 1
ATOM 1528 N N . ARG A 1 194 ? -5.432 3.303 7.738 1.00 91.00 194 ARG A N 1
ATOM 1529 C CA . ARG A 1 194 ? -4.025 3.730 7.846 1.00 91.00 194 ARG A CA 1
ATOM 1530 C C . ARG A 1 194 ? -3.166 2.668 8.527 1.00 91.00 194 ARG A C 1
ATOM 1532 O O . ARG A 1 194 ? -2.092 2.345 8.030 1.00 91.00 194 ARG A O 1
ATOM 1539 N N . LEU A 1 195 ? -3.662 2.072 9.612 1.00 91.00 195 LEU A N 1
ATOM 1540 C CA . LEU A 1 195 ? -2.945 1.027 10.342 1.00 91.00 195 LEU A CA 1
ATOM 1541 C C . LEU A 1 195 ? -2.744 -0.239 9.496 1.00 91.00 195 LEU A C 1
ATOM 1543 O O . LEU A 1 195 ? -1.696 -0.877 9.587 1.00 91.00 195 LEU A O 1
ATOM 1547 N N . ARG A 1 196 ? -3.725 -0.600 8.656 1.00 91.31 196 ARG A N 1
ATOM 1548 C CA . ARG A 1 196 ? -3.587 -1.711 7.702 1.00 91.31 196 ARG A CA 1
ATOM 1549 C C . ARG A 1 196 ? -2.483 -1.422 6.683 1.00 91.31 196 ARG A C 1
ATOM 1551 O O . ARG A 1 196 ? -1.584 -2.246 6.549 1.00 91.31 196 ARG A O 1
ATOM 1558 N N . ARG A 1 197 ? -2.506 -0.245 6.048 1.00 91.69 197 ARG A N 1
ATOM 1559 C CA . ARG A 1 197 ? -1.482 0.164 5.071 1.00 91.69 197 ARG A CA 1
ATOM 1560 C C . ARG A 1 197 ? -0.081 0.159 5.685 1.00 91.69 197 ARG A C 1
ATOM 1562 O O . ARG A 1 197 ? 0.833 -0.427 5.121 1.00 91.69 197 ARG A O 1
ATOM 1569 N N . TYR A 1 198 ? 0.061 0.710 6.890 1.00 90.75 198 TYR A N 1
ATOM 1570 C CA . TYR A 1 198 ? 1.337 0.715 7.607 1.00 90.75 198 TYR A CA 1
ATOM 1571 C C . TYR A 1 198 ? 1.871 -0.701 7.875 1.00 90.75 198 TYR A C 1
ATOM 1573 O O . TYR A 1 198 ? 3.069 -0.948 7.759 1.00 90.75 198 TYR A O 1
ATOM 1581 N N . ARG A 1 199 ? 0.998 -1.659 8.219 1.00 90.50 199 ARG A N 1
ATOM 1582 C CA . ARG A 1 199 ? 1.397 -3.064 8.409 1.00 90.50 199 ARG A CA 1
ATOM 1583 C C . ARG A 1 199 ? 1.847 -3.716 7.103 1.00 90.50 199 ARG A C 1
ATOM 1585 O O . ARG A 1 199 ? 2.826 -4.454 7.117 1.00 90.50 199 ARG A O 1
ATOM 1592 N N . GLU A 1 200 ? 1.157 -3.446 6.000 1.00 93.62 200 GLU A N 1
ATOM 1593 C CA . GLU A 1 200 ? 1.519 -3.961 4.673 1.00 93.62 200 GLU A CA 1
ATOM 1594 C C . GLU A 1 200 ? 2.880 -3.421 4.214 1.00 93.62 200 GLU A C 1
ATOM 1596 O O . GLU A 1 200 ? 3.739 -4.200 3.799 1.00 93.62 200 GLU A O 1
ATOM 1601 N N . GLU A 1 201 ? 3.113 -2.117 4.382 1.00 91.81 201 GLU A N 1
ATOM 1602 C CA . GLU A 1 201 ? 4.401 -1.477 4.093 1.00 91.81 201 GLU A CA 1
ATOM 1603 C C . GLU A 1 201 ? 5.530 -2.070 4.951 1.00 91.81 201 GLU A C 1
ATOM 1605 O O . GLU A 1 201 ? 6.584 -2.413 4.418 1.00 91.81 201 GLU A O 1
ATOM 1610 N N . ASN A 1 202 ? 5.298 -2.290 6.251 1.00 92.69 202 ASN A N 1
ATOM 1611 C CA . ASN A 1 202 ? 6.285 -2.919 7.140 1.00 92.69 202 ASN A CA 1
ATOM 1612 C C . ASN A 1 202 ? 6.618 -4.367 6.743 1.00 92.69 202 ASN A C 1
ATOM 1614 O O . ASN A 1 202 ? 7.759 -4.813 6.851 1.00 92.69 202 ASN A O 1
ATOM 1618 N N . LEU A 1 203 ? 5.623 -5.133 6.291 1.00 94.31 203 LEU A N 1
ATOM 1619 C CA . LEU A 1 203 ? 5.848 -6.500 5.814 1.00 94.31 203 LEU A CA 1
ATOM 1620 C C . LEU A 1 203 ? 6.624 -6.523 4.496 1.00 94.31 203 LEU A C 1
ATOM 1622 O O . LEU A 1 203 ? 7.413 -7.440 4.263 1.00 94.31 203 LEU A O 1
ATOM 1626 N N . TYR A 1 204 ? 6.393 -5.538 3.629 1.00 93.00 204 TYR A N 1
ATOM 1627 C CA . TYR A 1 204 ? 7.150 -5.382 2.393 1.00 93.00 204 TYR A CA 1
ATOM 1628 C C . TYR A 1 204 ? 8.615 -5.032 2.675 1.00 93.00 204 TYR A C 1
ATOM 1630 O O . TYR A 1 204 ? 9.509 -5.714 2.174 1.00 93.00 204 TYR A O 1
ATOM 1638 N N . THR A 1 205 ? 8.873 -4.031 3.522 1.00 92.62 205 THR A N 1
ATOM 1639 C CA . THR A 1 205 ? 10.247 -3.636 3.872 1.00 92.62 205 THR A CA 1
ATOM 1640 C C . THR A 1 205 ? 10.997 -4.764 4.566 1.00 92.62 205 THR A C 1
ATOM 1642 O O . THR A 1 205 ? 12.152 -5.012 4.229 1.00 92.62 205 THR A O 1
ATOM 1645 N N . LYS A 1 206 ? 10.335 -5.502 5.466 1.00 95.44 206 LYS A N 1
ATOM 1646 C CA . LYS A 1 206 ? 10.923 -6.680 6.109 1.00 95.44 206 LYS A CA 1
ATOM 1647 C C . LYS A 1 206 ? 11.333 -7.745 5.090 1.00 95.44 206 LYS A C 1
ATOM 1649 O O . LYS A 1 206 ? 12.485 -8.157 5.097 1.00 95.44 206 LYS A O 1
ATOM 1654 N N . ARG A 1 207 ? 10.433 -8.133 4.175 1.00 94.69 207 ARG A N 1
ATOM 1655 C CA . ARG A 1 207 ? 10.766 -9.101 3.112 1.00 94.69 207 ARG A CA 1
ATOM 1656 C C . ARG A 1 207 ? 11.940 -8.633 2.262 1.00 94.69 207 ARG A C 1
ATOM 1658 O O . ARG A 1 207 ? 12.839 -9.415 1.982 1.00 94.69 207 ARG A O 1
ATOM 1665 N N . ARG A 1 208 ? 11.965 -7.348 1.906 1.00 96.00 208 ARG A N 1
ATOM 1666 C CA . ARG A 1 208 ? 13.059 -6.784 1.116 1.00 96.00 208 ARG A CA 1
ATOM 1667 C C . ARG A 1 208 ? 14.400 -6.824 1.853 1.00 96.00 208 ARG A C 1
ATOM 1669 O O . ARG A 1 208 ? 15.425 -7.066 1.224 1.00 96.00 208 ARG A O 1
ATOM 1676 N N . LEU A 1 209 ? 14.403 -6.582 3.163 1.00 93.81 209 LEU A N 1
ATOM 1677 C CA . LEU A 1 209 ? 15.605 -6.715 3.989 1.00 93.81 209 LEU A CA 1
ATOM 1678 C C . LEU A 1 209 ? 16.080 -8.169 4.056 1.00 93.81 209 LEU A C 1
ATOM 1680 O O . LEU A 1 209 ? 17.271 -8.413 3.883 1.00 93.81 209 LEU A O 1
ATOM 1684 N N . ASP A 1 210 ? 15.158 -9.117 4.231 1.00 96.12 210 ASP A N 1
ATOM 1685 C CA . ASP A 1 210 ? 15.479 -10.547 4.261 1.00 96.12 210 ASP A CA 1
ATOM 1686 C C . ASP A 1 210 ? 16.099 -11.010 2.923 1.00 96.12 210 ASP A C 1
ATOM 1688 O O . ASP A 1 210 ? 17.107 -11.718 2.920 1.00 96.12 210 ASP A O 1
ATOM 1692 N N . GLU A 1 211 ? 15.561 -10.557 1.782 1.00 96.81 211 GLU A N 1
ATOM 1693 C CA . GLU A 1 211 ? 16.121 -10.813 0.442 1.00 96.81 211 GLU A CA 1
ATOM 1694 C C . GLU A 1 211 ? 17.549 -10.271 0.293 1.00 96.81 211 GLU A C 1
ATOM 1696 O O . GLU A 1 211 ? 18.447 -10.984 -0.157 1.00 96.81 211 GLU A O 1
ATOM 1701 N N . LEU A 1 212 ? 17.777 -9.013 0.688 1.00 96.25 212 LEU A N 1
ATOM 1702 C CA . LEU A 1 212 ? 19.103 -8.392 0.617 1.00 96.25 212 LEU A CA 1
ATOM 1703 C C . LEU A 1 212 ? 20.107 -9.108 1.526 1.00 96.25 212 LEU A C 1
ATOM 1705 O O . LEU A 1 212 ? 21.263 -9.298 1.147 1.00 96.25 212 LEU A O 1
ATOM 1709 N N . GLN A 1 213 ? 19.670 -9.542 2.707 1.00 96.69 213 GLN A N 1
ATOM 1710 C CA . GLN A 1 213 ? 20.506 -10.305 3.626 1.00 96.69 213 GLN A CA 1
ATOM 1711 C C . GLN A 1 213 ? 20.883 -11.675 3.042 1.00 96.69 213 GLN A C 1
ATOM 1713 O O . GLN A 1 213 ? 22.037 -12.089 3.165 1.00 96.69 213 GLN A O 1
ATOM 1718 N N . GLN A 1 214 ? 19.954 -12.363 2.370 1.00 96.06 214 GLN A N 1
ATOM 1719 C CA . GLN A 1 214 ? 20.255 -13.614 1.664 1.00 96.06 214 GLN A CA 1
ATOM 1720 C C . GLN A 1 214 ? 21.245 -13.406 0.516 1.00 96.06 214 GLN A C 1
ATOM 1722 O O . GLN A 1 214 ? 22.175 -14.199 0.375 1.00 96.06 214 GLN A O 1
ATOM 1727 N N . GLN A 1 215 ? 21.087 -12.329 -0.255 1.00 95.81 215 GLN A N 1
ATOM 1728 C CA . GLN A 1 215 ? 21.991 -11.999 -1.357 1.00 95.81 215 GLN A CA 1
ATOM 1729 C C . GLN A 1 215 ? 23.424 -11.734 -0.863 1.00 95.81 215 GLN A C 1
ATOM 1731 O O . GLN A 1 215 ? 24.388 -12.263 -1.410 1.00 95.81 215 GLN A O 1
ATOM 1736 N N . LEU A 1 216 ? 23.577 -10.992 0.238 1.00 95.31 216 LEU A N 1
ATOM 1737 C CA . LEU A 1 216 ? 24.892 -10.764 0.847 1.00 95.31 216 LEU A CA 1
ATOM 1738 C C . LEU A 1 216 ? 25.548 -12.068 1.328 1.00 95.31 216 LEU A C 1
ATOM 1740 O O . LEU A 1 216 ? 26.761 -12.246 1.189 1.00 95.31 216 LEU A O 1
ATOM 1744 N N . LEU A 1 217 ? 24.758 -12.995 1.878 1.00 95.00 217 LEU A N 1
ATOM 1745 C CA . LEU A 1 217 ? 25.255 -14.308 2.293 1.00 95.00 217 LEU A CA 1
ATOM 1746 C C . LEU A 1 217 ? 25.697 -15.155 1.092 1.00 95.00 217 LEU A C 1
ATOM 1748 O O . LEU A 1 217 ? 26.750 -15.792 1.166 1.00 95.00 217 LEU A O 1
ATOM 1752 N N . SER A 1 218 ? 24.944 -15.152 -0.014 1.00 94.81 218 SER A N 1
ATOM 1753 C CA . SER A 1 218 ? 25.347 -15.874 -1.229 1.00 94.81 218 SER A CA 1
ATOM 1754 C C . SER A 1 218 ? 26.618 -15.297 -1.845 1.00 94.81 218 SER A C 1
ATOM 1756 O O . SER A 1 218 ? 27.515 -16.064 -2.188 1.00 94.81 218 SER A O 1
ATOM 1758 N N . ASP A 1 219 ? 26.742 -13.971 -1.910 1.00 93.69 219 ASP A N 1
ATOM 1759 C CA . ASP A 1 219 ? 27.910 -13.301 -2.495 1.00 93.69 219 ASP A CA 1
ATOM 1760 C C . ASP A 1 219 ? 29.175 -13.531 -1.652 1.00 93.69 219 ASP A C 1
ATOM 1762 O O . ASP A 1 219 ? 30.271 -13.702 -2.186 1.00 93.69 219 ASP A O 1
ATOM 1766 N N . THR A 1 220 ? 29.031 -13.598 -0.324 1.00 93.88 220 THR A N 1
ATOM 1767 C CA . THR A 1 220 ? 30.144 -13.924 0.585 1.00 93.88 220 THR A CA 1
ATOM 1768 C C . THR A 1 220 ? 30.631 -15.360 0.387 1.00 93.88 220 THR A C 1
ATOM 1770 O O . THR A 1 220 ? 31.834 -15.610 0.418 1.00 93.88 220 THR A O 1
ATOM 1773 N N . ASN A 1 221 ? 29.709 -16.303 0.172 1.00 90.38 221 ASN A N 1
ATOM 1774 C CA . ASN A 1 221 ? 30.047 -17.705 -0.070 1.00 90.38 221 ASN A CA 1
ATOM 1775 C C . ASN A 1 221 ? 30.604 -17.944 -1.481 1.00 90.38 221 ASN A C 1
ATOM 1777 O O . ASN A 1 221 ? 31.433 -18.826 -1.643 1.00 90.38 221 ASN A O 1
ATOM 1781 N N . ALA A 1 222 ? 30.175 -17.171 -2.483 1.00 84.50 222 ALA A N 1
ATOM 1782 C CA . ALA A 1 222 ? 30.684 -17.266 -3.854 1.00 84.50 222 ALA A CA 1
ATOM 1783 C C . ALA A 1 222 ? 32.107 -16.694 -4.017 1.00 84.50 222 ALA A C 1
ATOM 1785 O O . ALA A 1 222 ? 32.808 -17.059 -4.956 1.00 84.50 222 ALA A O 1
ATOM 1786 N N . ASN A 1 223 ? 32.524 -15.803 -3.111 1.00 77.75 223 ASN A N 1
ATOM 1787 C CA . ASN A 1 223 ? 33.857 -15.190 -3.092 1.00 77.75 223 ASN A CA 1
ATOM 1788 C C . ASN A 1 223 ? 34.859 -15.904 -2.158 1.00 77.75 223 ASN A C 1
ATOM 1790 O O . ASN A 1 223 ? 35.963 -15.394 -1.954 1.00 77.75 223 ASN A O 1
ATOM 1794 N N . ARG A 1 224 ? 34.481 -17.043 -1.566 1.00 66.25 224 ARG A N 1
ATOM 1795 C CA . ARG A 1 224 ? 35.372 -17.944 -0.816 1.00 66.25 224 ARG A CA 1
ATOM 1796 C C . ARG A 1 224 ? 35.697 -19.174 -1.646 1.00 66.25 224 ARG A C 1
ATOM 1798 O O . ARG A 1 224 ? 36.854 -19.629 -1.528 1.00 66.25 224 ARG A O 1
#

Solvent-accessible surface area (backbone atoms only — not comparable to full-atom values): 14362 Å² total; per-residue (Å²): 142,81,83,84,82,77,84,76,79,81,75,87,83,75,80,93,73,92,75,90,73,81,80,77,54,65,42,64,41,92,72,73,66,50,76,39,48,62,89,47,46,62,64,42,64,78,66,38,50,56,42,66,40,71,44,91,62,64,69,77,46,74,36,33,51,73,48,38,68,65,43,56,78,67,29,74,65,52,65,75,62,82,80,66,90,70,86,90,72,93,73,98,64,88,78,73,86,76,76,86,66,75,67,75,63,54,51,59,53,49,55,50,50,53,52,53,48,53,52,52,51,51,54,51,54,53,50,50,51,52,52,51,54,52,50,54,51,52,53,51,52,52,50,53,52,50,54,62,69,67,53,76,90,70,83,84,82,80,80,89,86,80,96,74,78,82,77,79,82,73,84,81,64,76,76,69,80,68,59,50,68,69,59,52,52,50,52,52,50,53,51,52,52,52,53,51,52,53,51,53,52,51,53,48,53,50,51,53,50,54,53,53,51,50,50,53,53,51,53,56,60,74,75,106

pLDDT: mean 75.27, std 21.49, range [36.53, 96.94]

InterPro domains:
  IPR013083 Zinc finger, RING/FYVE/PHD-type [G3DSA:3.30.40.10] (20-78)

Foldseek 3Di:
DDDDDDDDDDDDDDDDDDDDPPPPQWDAQPQPRDIDGVVCNVVCQVVPQRQWDAQPLRLRDTDRNVCNVVCCVVPPSNPPPPPDDDDDDDDPDPPDPDDPDPPPPVVVVVVVVVVVVVVVVVVVVVVVVVVVVVVVVVVVVVVVVVVVVPDDDDDDDDDDDDPDPPPPPPDPPPPVVPQPPVNVVVVVVVVVVVVVVVVVVVVVVVVVVVVVVVVVVVVVVVVD

Sequence (224 aa):
LETMETSTHNIPSHRLSDGCRVKLSQISCYLCSAWMDEKDVEKHLQSCREHRTVCPNGCGSFIARKELQLHTNRCPEGFDDRTKLIPETNSNVPKAYHYPVPHGKCFATIQKLEKEFAIMKNLLTEQTVKYANAIDTIDQLKKEINMLKSAPNTKPSTPEVSCSNRQSLNVQVSDVDKMDYATLCNTLIETRVRLRRYREENLYTKRRLDELQQQLLSDTNANR